Protein AF-A0A7Z9UNJ2-F1 (afdb_monomer_lite)

pLDDT: mean 71.73, std 28.28, range [21.5, 98.38]

Secondary structure (DSSP, 8-state):
------PPP----------PPP-TTSPPP-PPP-------------PPPPP---PPPPPPP---PPPP-----------S-----GGGS--SSS--PPP----TTGGGT-S---EEEHHHHHHHHHHHHHHHHHHHHHHHHHHTT--SS--TTSEEEHHHHHHHHHHHHHHHT--HHHHHHHHHHHIIIIIIHHHSHHHHHTT-SSHHHHHHHHHHHHHHHTTTSTT----EEEEEEEETTEEEEEEE-SSSS-HHHHHHHHHHHHHHTT--EEEEEEPGGG--SSSEEEEEEE------

Radius of gyration: 24.25 Å; chains: 1; bounding box: 72×65×78 Å

Structure (mmCIF, N/CA/C/O backbone):
data_AF-A0A7Z9UNJ2-F1
#
_entry.id   AF-A0A7Z9UNJ2-F1
#
loop_
_atom_site.group_PDB
_atom_site.id
_atom_site.type_symbol
_atom_site.label_atom_id
_atom_site.label_alt_id
_atom_site.label_comp_id
_atom_site.label_asym_id
_atom_site.label_entity_id
_atom_site.label_seq_id
_atom_site.pdbx_PDB_ins_code
_atom_site.Cartn_x
_atom_site.Cartn_y
_atom_site.Cartn_z
_atom_site.occupancy
_atom_site.B_iso_or_equiv
_atom_site.auth_seq_id
_atom_site.auth_comp_id
_atom_site.auth_asym_id
_atom_site.auth_atom_id
_atom_site.pdbx_PDB_model_num
ATOM 1 N N . MET A 1 1 ? 25.930 -39.342 4.801 1.00 31.47 1 MET A N 1
ATOM 2 C CA . MET A 1 1 ? 24.896 -38.831 3.879 1.00 31.47 1 MET A CA 1
ATOM 3 C C . MET A 1 1 ? 23.712 -38.418 4.731 1.00 31.47 1 MET A C 1
ATOM 5 O O . MET A 1 1 ? 23.013 -39.291 5.222 1.00 31.47 1 MET A O 1
ATOM 9 N N . VAL A 1 2 ? 23.556 -37.125 5.002 1.00 27.97 2 VAL A N 1
ATOM 10 C CA . VAL A 1 2 ? 22.356 -36.585 5.653 1.00 27.97 2 VAL A CA 1
ATOM 11 C C . VAL A 1 2 ? 21.687 -35.734 4.588 1.00 27.97 2 VAL A C 1
ATOM 13 O O . VAL A 1 2 ? 22.266 -34.753 4.130 1.00 27.97 2 VAL A O 1
ATOM 16 N N . ALA A 1 3 ? 20.551 -36.217 4.092 1.00 27.95 3 ALA A N 1
ATOM 17 C CA . ALA A 1 3 ? 19.758 -35.538 3.084 1.00 27.95 3 ALA A CA 1
ATOM 18 C C . ALA A 1 3 ? 19.147 -34.278 3.710 1.00 27.95 3 ALA A C 1
ATOM 20 O O . ALA A 1 3 ? 18.475 -34.362 4.737 1.00 27.95 3 ALA A O 1
ATOM 21 N N . GLY A 1 4 ? 19.436 -33.126 3.105 1.00 27.22 4 GLY A N 1
ATOM 22 C CA . GLY A 1 4 ? 18.881 -31.838 3.492 1.00 27.22 4 GLY A CA 1
ATOM 23 C C . GLY A 1 4 ? 17.378 -31.799 3.249 1.00 27.22 4 GLY A C 1
ATOM 24 O O . GLY A 1 4 ? 16.891 -32.190 2.186 1.00 27.22 4 GLY A O 1
ATOM 25 N N . VAL A 1 5 ? 16.650 -31.327 4.254 1.00 29.11 5 VAL A N 1
ATOM 26 C CA . VAL A 1 5 ? 15.250 -30.936 4.126 1.00 29.11 5 VAL A CA 1
ATOM 27 C C . VAL A 1 5 ? 15.241 -29.643 3.316 1.00 29.11 5 VAL A C 1
ATOM 29 O O . VAL A 1 5 ? 15.715 -28.616 3.784 1.00 29.11 5 VAL A O 1
ATOM 32 N N . MET A 1 6 ? 14.765 -29.711 2.072 1.00 27.33 6 MET A N 1
ATOM 33 C CA . MET A 1 6 ? 14.445 -28.515 1.300 1.00 27.33 6 MET A CA 1
ATOM 34 C C . MET A 1 6 ? 13.195 -27.884 1.913 1.00 27.33 6 MET A C 1
ATOM 36 O O . MET A 1 6 ? 12.095 -28.425 1.766 1.00 27.33 6 MET A O 1
ATOM 40 N N . GLU A 1 7 ? 13.359 -26.765 2.613 1.00 31.12 7 GLU A N 1
ATOM 41 C CA . GLU A 1 7 ? 12.233 -25.907 2.962 1.00 31.12 7 GLU A CA 1
ATOM 42 C C . GLU A 1 7 ? 11.642 -25.327 1.676 1.00 31.12 7 GLU A C 1
ATOM 44 O O . GLU A 1 7 ? 12.316 -24.713 0.848 1.00 31.12 7 GLU A O 1
ATOM 49 N N . LYS A 1 8 ? 10.361 -25.626 1.467 1.00 32.25 8 LYS A N 1
ATOM 50 C CA . LYS A 1 8 ? 9.586 -25.163 0.324 1.00 32.25 8 LYS A CA 1
ATOM 51 C C . LYS A 1 8 ? 9.344 -23.667 0.497 1.00 32.25 8 LYS A C 1
ATOM 53 O O . LYS A 1 8 ? 8.708 -23.273 1.469 1.00 32.25 8 LYS A O 1
ATOM 58 N N . GLY A 1 9 ? 9.800 -22.862 -0.462 1.00 29.69 9 GLY A N 1
ATOM 59 C CA . GLY A 1 9 ? 9.387 -21.467 -0.576 1.00 29.69 9 GLY A CA 1
ATOM 60 C C . GLY A 1 9 ? 7.861 -21.371 -0.532 1.00 29.69 9 GLY A C 1
ATOM 61 O O . GLY A 1 9 ? 7.164 -22.124 -1.220 1.00 29.69 9 GLY A O 1
ATOM 62 N N . VAL A 1 10 ? 7.346 -20.493 0.327 1.00 32.22 10 VAL A N 1
ATOM 63 C CA . VAL A 1 10 ? 5.911 -20.248 0.462 1.00 32.22 10 VAL A CA 1
ATOM 64 C C . VAL A 1 10 ? 5.439 -19.586 -0.828 1.00 32.22 10 VAL A C 1
ATOM 66 O O . VAL A 1 10 ? 5.703 -18.417 -1.087 1.00 32.22 10 VAL A O 1
ATOM 69 N N . ASN A 1 11 ? 4.774 -20.368 -1.671 1.00 29.69 11 ASN A N 1
ATOM 70 C CA . ASN A 1 11 ? 4.137 -19.876 -2.880 1.00 29.69 11 ASN A CA 1
ATOM 71 C C . ASN A 1 11 ? 2.778 -19.300 -2.459 1.00 29.69 11 ASN A C 1
ATOM 73 O O . ASN A 1 11 ? 1.818 -20.050 -2.275 1.00 29.69 11 ASN A O 1
ATOM 77 N N . ILE A 1 12 ? 2.697 -17.987 -2.231 1.00 33.72 12 ILE A N 1
ATOM 78 C CA . ILE A 1 12 ? 1.413 -17.325 -1.978 1.00 33.72 12 ILE A CA 1
ATOM 79 C C . ILE A 1 12 ? 0.731 -17.129 -3.335 1.00 33.72 12 ILE A C 1
ATOM 81 O O . ILE A 1 12 ? 0.773 -16.057 -3.929 1.00 33.72 12 ILE A O 1
ATOM 85 N N . SER A 1 13 ? 0.096 -18.181 -3.855 1.00 26.66 13 SER A N 1
ATOM 86 C CA . SER A 1 13 ? -0.855 -18.023 -4.954 1.00 26.66 13 SER A CA 1
ATOM 87 C C . SER A 1 13 ? -2.116 -17.368 -4.390 1.00 26.66 13 SER A C 1
ATOM 89 O O . SER A 1 13 ? -2.959 -18.036 -3.787 1.00 26.66 13 SER A O 1
ATOM 91 N N . TYR A 1 14 ? -2.221 -16.048 -4.524 1.00 34.47 14 TYR A N 1
ATOM 92 C CA . TYR A 1 14 ? -3.440 -15.317 -4.206 1.00 34.47 14 TYR A CA 1
ATOM 93 C C . TYR A 1 14 ? -4.352 -15.321 -5.432 1.00 34.47 14 TYR A C 1
ATOM 95 O O . TYR A 1 14 ? -4.080 -14.663 -6.427 1.00 34.47 14 TYR A O 1
ATOM 103 N N . THR A 1 15 ? -5.441 -16.080 -5.368 1.00 28.72 15 THR A N 1
ATOM 104 C CA . THR A 1 15 ? -6.630 -15.775 -6.166 1.00 28.72 15 THR A CA 1
ATOM 105 C C . THR A 1 15 ? -7.439 -14.766 -5.361 1.00 28.72 15 THR A C 1
ATOM 107 O O . THR A 1 15 ? -7.883 -15.137 -4.265 1.00 28.72 15 THR A O 1
ATOM 110 N N . PRO A 1 16 ? -7.642 -13.527 -5.841 1.00 36.69 16 PRO A N 1
ATOM 111 C CA . PRO A 1 16 ? -8.516 -12.586 -5.167 1.00 36.69 16 PRO A CA 1
ATOM 112 C C . PRO A 1 16 ? -9.880 -13.251 -4.998 1.00 36.69 16 PRO A C 1
ATOM 114 O O . PRO A 1 16 ? -10.543 -13.589 -5.980 1.00 36.69 16 PRO A O 1
ATOM 117 N N . ARG A 1 17 ? -10.330 -13.454 -3.753 1.00 34.31 17 ARG A N 1
ATOM 118 C CA . ARG A 1 17 ? -11.774 -13.367 -3.541 1.00 34.31 17 ARG A CA 1
ATOM 119 C C . ARG A 1 17 ? -12.069 -11.927 -3.901 1.00 34.31 17 ARG A C 1
ATOM 121 O O . ARG A 1 17 ? -11.594 -11.037 -3.203 1.00 34.31 17 ARG A O 1
ATOM 128 N N . GLY A 1 18 ? -12.692 -11.741 -5.063 1.00 32.22 18 GLY A N 1
ATOM 129 C CA . GLY A 1 18 ? -13.002 -10.424 -5.589 1.00 32.22 18 GLY A CA 1
ATOM 130 C C . GLY A 1 18 ? -13.563 -9.548 -4.479 1.00 32.22 18 GLY A C 1
ATOM 131 O O . GLY A 1 18 ? -14.330 -10.038 -3.648 1.00 32.22 18 GLY A O 1
ATOM 132 N N . ILE A 1 19 ? -13.102 -8.298 -4.470 1.00 41.94 19 ILE A N 1
ATOM 133 C CA . ILE A 1 19 ? -13.711 -7.138 -3.815 1.00 41.94 19 ILE A CA 1
ATOM 134 C C . ILE A 1 19 ? -15.189 -7.458 -3.535 1.00 41.94 19 ILE A C 1
ATOM 136 O O . ILE A 1 19 ? -15.950 -7.695 -4.481 1.00 41.94 19 ILE A O 1
ATOM 140 N N . MET A 1 20 ? -15.570 -7.572 -2.254 1.00 40.69 20 MET A N 1
ATOM 141 C CA . MET A 1 20 ? -16.965 -7.836 -1.892 1.00 40.69 20 MET A CA 1
ATOM 142 C C . MET A 1 20 ? -17.835 -6.731 -2.511 1.00 40.69 20 MET A C 1
ATOM 144 O O . MET A 1 20 ? -17.354 -5.609 -2.700 1.00 40.69 20 MET A O 1
ATOM 148 N N . PRO A 1 21 ? -19.094 -7.018 -2.883 1.00 37.72 21 PRO A N 1
ATOM 149 C CA . PRO A 1 21 ? -19.959 -6.004 -3.466 1.00 37.72 21 PRO A CA 1
ATOM 150 C C . PRO A 1 21 ? -20.054 -4.794 -2.530 1.00 37.72 21 PRO A C 1
ATOM 152 O O . PRO A 1 21 ? -20.392 -4.953 -1.359 1.00 37.72 21 PRO A O 1
ATOM 155 N N . ARG A 1 22 ? -19.746 -3.610 -3.071 1.00 46.12 22 ARG A N 1
ATOM 156 C CA . ARG A 1 22 ? -19.804 -2.311 -2.388 1.00 46.12 22 ARG 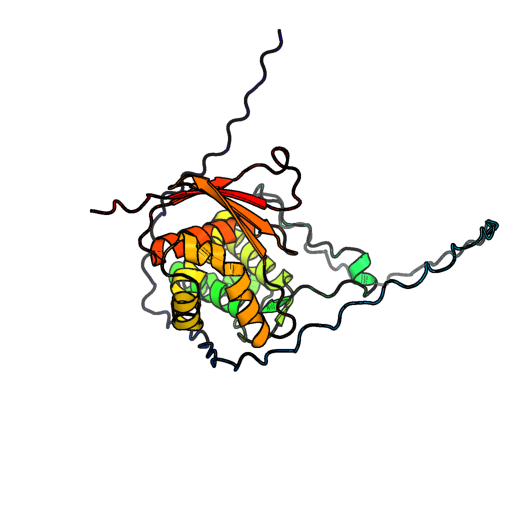A CA 1
ATOM 157 C C . ARG A 1 22 ? -21.130 -2.142 -1.644 1.00 46.12 22 ARG A C 1
ATOM 159 O O . ARG A 1 22 ? -22.188 -2.340 -2.245 1.00 46.12 22 ARG A O 1
ATOM 166 N N . ASP A 1 23 ? -21.068 -1.690 -0.393 1.00 50.78 23 ASP A N 1
ATOM 167 C CA . ASP A 1 23 ? -22.243 -1.166 0.308 1.00 50.78 23 ASP A CA 1
ATOM 168 C C . ASP A 1 23 ? -22.704 0.144 -0.377 1.00 50.78 23 ASP A C 1
ATOM 170 O O . ASP A 1 23 ? -21.949 1.125 -0.398 1.00 50.78 23 ASP A O 1
ATOM 174 N N . PRO A 1 24 ? -23.900 0.183 -0.999 1.00 48.66 24 PRO A N 1
ATOM 175 C CA . PRO A 1 24 ? -24.380 1.361 -1.719 1.00 48.66 24 PRO A CA 1
ATOM 176 C C . PRO A 1 24 ? -24.688 2.554 -0.803 1.00 48.66 24 PRO A C 1
ATOM 178 O O . PRO A 1 24 ? -24.801 3.671 -1.310 1.00 48.66 24 PRO A O 1
ATOM 181 N N . ASP A 1 25 ? -24.803 2.345 0.513 1.00 48.62 25 ASP A N 1
ATOM 182 C CA . ASP A 1 25 ? -25.142 3.397 1.478 1.00 48.62 25 ASP A CA 1
ATOM 183 C C . ASP A 1 25 ? -23.906 4.164 1.998 1.00 48.62 25 ASP A C 1
ATOM 185 O O . ASP A 1 25 ? -24.034 5.117 2.774 1.00 48.62 25 ASP A O 1
ATOM 189 N N . VAL A 1 26 ? -22.699 3.795 1.550 1.00 53.28 26 VAL A N 1
ATOM 190 C CA . VAL A 1 26 ? -21.442 4.478 1.892 1.00 53.28 26 VAL A CA 1
ATOM 191 C C . VAL A 1 26 ? -21.057 5.460 0.779 1.00 53.28 26 VAL A C 1
ATOM 193 O O . VAL A 1 26 ? -20.738 5.069 -0.351 1.00 53.28 26 VAL A O 1
ATOM 196 N N . ALA A 1 27 ? -21.090 6.756 1.110 1.00 53.50 27 ALA A N 1
ATOM 197 C CA . ALA A 1 27 ? -20.573 7.821 0.253 1.00 53.50 27 ALA A CA 1
ATOM 198 C C . ALA A 1 27 ? -19.067 7.632 0.012 1.00 53.50 27 ALA A C 1
ATOM 200 O O . ALA A 1 27 ? -18.358 7.193 0.917 1.00 53.50 27 ALA A O 1
ATOM 201 N N . ASP A 1 28 ? -18.592 7.960 -1.194 1.00 56.97 28 ASP A N 1
ATOM 202 C CA . ASP A 1 28 ? -17.159 7.920 -1.493 1.00 56.97 28 ASP A CA 1
ATOM 203 C C . ASP A 1 28 ? -16.414 8.857 -0.530 1.00 56.97 28 ASP A C 1
ATOM 205 O O . ASP A 1 28 ? -16.844 9.990 -0.294 1.00 56.97 28 ASP A O 1
ATOM 209 N N . GLU A 1 29 ? -15.310 8.375 0.040 1.00 62.22 29 GLU A N 1
ATOM 210 C CA . GLU A 1 29 ? -14.398 9.241 0.781 1.00 62.22 29 GLU A CA 1
ATOM 211 C C . GLU A 1 29 ? -13.869 10.324 -0.165 1.00 62.22 29 GLU A C 1
ATOM 213 O O . GLU A 1 29 ? -13.329 10.015 -1.227 1.00 62.22 29 GLU A O 1
ATOM 218 N N . ASP A 1 30 ? -14.016 11.591 0.222 1.00 62.16 30 ASP A N 1
ATOM 219 C CA . ASP A 1 30 ? -13.477 12.721 -0.535 1.00 62.16 30 ASP A CA 1
ATOM 220 C C . ASP A 1 30 ? -11.976 12.845 -0.236 1.00 62.16 30 ASP A C 1
ATOM 222 O O . ASP A 1 30 ? -11.549 13.529 0.703 1.00 62.16 30 ASP A O 1
ATOM 226 N N . PHE A 1 31 ? -11.162 12.091 -0.979 1.00 66.50 31 PHE A N 1
ATOM 227 C CA . PHE A 1 31 ? -9.711 12.199 -0.890 1.00 66.50 31 PHE A CA 1
ATOM 228 C C . PHE A 1 31 ? -9.258 13.499 -1.562 1.00 66.50 31 PHE A C 1
ATOM 230 O O . PHE A 1 31 ? -9.637 13.773 -2.702 1.00 66.50 31 PHE A O 1
ATOM 237 N N . PRO A 1 32 ? -8.405 14.312 -0.916 1.00 59.88 32 PRO A N 1
ATOM 238 C CA . PRO A 1 32 ? -8.017 15.589 -1.492 1.00 59.88 32 PRO A CA 1
ATOM 239 C C . PRO A 1 32 ? -7.253 15.380 -2.804 1.00 59.88 32 PRO A C 1
ATOM 241 O O . PRO A 1 32 ? -6.364 14.531 -2.895 1.00 59.88 32 PRO A O 1
ATOM 244 N N . HIS A 1 33 ? -7.569 16.188 -3.814 1.00 62.50 33 HIS A N 1
ATOM 245 C CA . HIS A 1 33 ? -6.827 16.210 -5.071 1.00 62.50 33 HIS A CA 1
ATOM 246 C C . HIS A 1 33 ? -5.492 16.937 -4.890 1.00 62.50 33 HIS A C 1
ATOM 248 O O . HIS A 1 33 ? -5.456 18.102 -4.479 1.00 62.50 33 HIS A O 1
ATOM 254 N N . ALA A 1 34 ? -4.386 16.263 -5.206 1.00 56.16 34 ALA A N 1
ATOM 255 C CA . ALA A 1 34 ? -3.072 16.884 -5.203 1.00 56.16 34 ALA A CA 1
ATOM 256 C C . ALA A 1 34 ? -2.821 17.563 -6.556 1.00 56.16 34 ALA A C 1
ATOM 258 O O . ALA A 1 34 ? -2.645 16.906 -7.579 1.00 56.16 34 ALA A O 1
ATOM 259 N N . TYR A 1 35 ? -2.778 18.895 -6.555 1.00 50.81 35 TYR A N 1
ATOM 260 C CA . TYR A 1 35 ? -2.371 19.675 -7.722 1.00 50.81 35 TYR A CA 1
ATOM 261 C C . TYR A 1 35 ? -0.851 19.855 -7.708 1.00 50.81 35 TYR A C 1
ATOM 263 O O . TYR A 1 35 ? -0.301 20.471 -6.794 1.00 50.81 35 TYR A O 1
ATOM 271 N N . PHE A 1 36 ? -0.169 19.329 -8.726 1.00 49.03 36 PHE A N 1
ATOM 272 C CA . PHE A 1 36 ? 1.265 19.543 -8.930 1.00 49.03 36 PHE A CA 1
ATOM 273 C C . PHE A 1 36 ? 1.462 20.539 -10.073 1.00 49.03 36 PHE A C 1
ATOM 275 O O . PHE A 1 36 ? 1.369 20.173 -11.246 1.00 49.03 36 PHE A O 1
ATOM 282 N N . GLU A 1 37 ? 1.729 21.805 -9.745 1.00 44.34 37 GLU A N 1
ATOM 283 C CA . GLU A 1 37 ? 2.174 22.779 -10.745 1.00 44.34 37 GLU A CA 1
ATOM 284 C C . GLU A 1 37 ? 3.551 22.362 -11.288 1.00 44.34 37 GLU A C 1
ATOM 286 O O . GLU A 1 37 ? 4.423 21.918 -10.534 1.00 44.34 37 GLU A O 1
ATOM 291 N N . GLU A 1 38 ? 3.767 22.492 -12.601 1.00 42.09 38 GLU A N 1
ATOM 292 C CA . GLU A 1 38 ? 5.091 22.307 -13.200 1.00 42.09 38 GLU A CA 1
ATOM 293 C C . GLU A 1 38 ? 6.015 23.427 -12.719 1.00 42.09 38 GLU A C 1
ATOM 295 O O . GLU A 1 38 ? 6.117 24.497 -13.316 1.00 42.09 38 GLU A O 1
ATOM 300 N N . GLY A 1 39 ? 6.680 23.187 -11.590 1.00 39.31 39 GLY A N 1
ATOM 301 C CA . GLY A 1 39 ? 7.717 24.069 -11.092 1.00 39.31 39 GLY A CA 1
ATOM 302 C C . GLY A 1 39 ? 8.813 24.207 -12.144 1.00 39.31 39 GLY A C 1
ATOM 303 O O . GLY A 1 39 ? 9.415 23.216 -12.560 1.00 39.31 39 GLY A O 1
ATOM 304 N N . HIS A 1 40 ? 9.080 25.445 -12.564 1.00 32.50 40 HIS A N 1
ATOM 305 C CA . HIS A 1 40 ? 10.283 25.794 -13.307 1.00 32.50 40 HIS A CA 1
ATOM 306 C C . HIS A 1 40 ? 11.493 25.155 -12.623 1.00 32.50 40 HIS A C 1
ATOM 308 O O . HIS A 1 40 ? 11.806 25.477 -11.476 1.00 32.50 40 HIS A O 1
ATOM 314 N N . VAL A 1 41 ? 12.187 24.269 -13.337 1.00 31.45 41 VAL A N 1
ATOM 315 C CA . VAL A 1 41 ? 13.500 23.779 -12.923 1.00 31.45 41 VAL A CA 1
ATOM 316 C C . VAL A 1 41 ? 14.414 24.999 -12.857 1.00 31.45 41 VAL A C 1
ATOM 318 O O . VAL A 1 41 ? 14.887 25.492 -13.881 1.00 31.45 41 VAL A O 1
ATOM 321 N N . GLN A 1 42 ? 14.640 25.536 -11.658 1.00 29.81 42 GLN A N 1
ATOM 322 C CA . GLN A 1 42 ? 15.757 26.441 -11.454 1.00 29.81 42 GLN A CA 1
ATOM 323 C C . GLN A 1 42 ? 17.017 25.604 -11.646 1.00 29.81 42 GLN A C 1
ATOM 325 O O . GLN A 1 42 ? 17.374 24.784 -10.802 1.00 29.81 42 GLN A O 1
ATOM 330 N N . HIS A 1 43 ? 17.668 25.778 -12.797 1.00 30.09 43 HIS A N 1
ATOM 331 C CA . HIS A 1 43 ? 19.030 25.317 -13.002 1.00 30.09 43 HIS A CA 1
ATOM 332 C C . HIS A 1 43 ? 19.911 25.996 -11.952 1.00 30.09 43 HIS A C 1
ATOM 334 O O . HIS A 1 43 ? 20.337 27.139 -12.123 1.00 30.09 43 HIS A O 1
ATOM 340 N N . HIS A 1 44 ? 20.169 25.303 -10.846 1.00 31.80 44 HIS A N 1
ATOM 341 C CA . HIS A 1 44 ? 21.298 25.649 -10.006 1.00 31.80 44 HIS A CA 1
ATOM 342 C C . HIS A 1 44 ? 22.562 25.457 -10.856 1.00 31.80 44 HIS A C 1
ATOM 344 O O . HIS A 1 44 ? 22.716 24.394 -11.464 1.00 31.80 44 HIS A O 1
ATOM 350 N N . PRO A 1 45 ? 23.437 26.472 -10.967 1.00 32.25 45 PRO A N 1
ATOM 351 C CA . PRO A 1 45 ? 24.715 26.289 -11.638 1.00 32.25 45 PRO A CA 1
ATOM 352 C C . PRO A 1 45 ? 25.483 25.160 -10.943 1.00 32.25 45 PRO A C 1
ATOM 354 O O . PRO A 1 45 ? 25.427 25.043 -9.716 1.00 32.25 45 PRO A O 1
ATOM 357 N N . GLU A 1 46 ? 26.166 24.323 -11.732 1.00 32.69 46 GLU A N 1
ATOM 358 C CA . GLU A 1 46 ? 27.035 23.260 -11.220 1.00 32.69 46 GLU A CA 1
ATOM 359 C C . GLU A 1 46 ? 27.928 23.789 -10.085 1.00 32.69 46 GLU A C 1
ATOM 361 O O . GLU A 1 46 ? 28.476 24.895 -10.200 1.00 32.69 46 GLU A O 1
ATOM 366 N N . PRO A 1 47 ? 28.111 23.026 -8.991 1.00 36.31 47 PRO A N 1
ATOM 367 C CA . PRO A 1 47 ? 29.074 23.403 -7.973 1.00 36.31 47 PRO A CA 1
ATOM 368 C C . PRO A 1 47 ? 30.465 23.473 -8.609 1.00 36.31 47 PRO A C 1
ATOM 370 O O . PRO A 1 47 ? 30.903 22.550 -9.297 1.00 36.31 47 PRO A O 1
ATOM 373 N N . ALA A 1 48 ? 31.157 24.592 -8.382 1.00 37.66 48 ALA A N 1
ATOM 374 C CA . ALA A 1 48 ? 32.521 24.786 -8.851 1.00 37.66 48 ALA A CA 1
ATOM 375 C C . ALA A 1 48 ? 33.425 23.628 -8.376 1.00 37.66 48 ALA A C 1
ATOM 377 O O . ALA A 1 48 ? 33.270 23.163 -7.241 1.00 37.66 48 ALA A O 1
ATOM 378 N N . PRO A 1 49 ? 34.378 23.166 -9.205 1.00 33.88 49 PRO A N 1
ATOM 379 C CA . PRO A 1 49 ? 35.244 22.052 -8.848 1.00 33.88 49 PRO A CA 1
ATOM 380 C C . PRO A 1 49 ? 36.032 22.376 -7.575 1.00 33.88 49 PRO A C 1
ATOM 382 O O . PRO A 1 49 ? 36.695 23.410 -7.475 1.00 33.88 49 PRO A O 1
ATOM 385 N N . VAL A 1 50 ? 35.948 21.475 -6.596 1.00 39.38 50 VAL A N 1
ATOM 386 C CA . VAL A 1 50 ? 36.674 21.575 -5.328 1.00 39.38 50 VAL A CA 1
ATOM 387 C C . VAL A 1 50 ? 38.170 21.470 -5.616 1.00 39.38 50 VAL A C 1
ATOM 389 O O . VAL A 1 50 ? 38.648 20.468 -6.149 1.00 39.38 50 VAL A O 1
ATOM 392 N N . ALA A 1 51 ? 38.916 22.520 -5.274 1.00 35.69 51 ALA A N 1
ATOM 393 C CA . ALA A 1 51 ? 40.368 22.517 -5.352 1.00 35.69 51 ALA A CA 1
ATOM 394 C C . ALA A 1 51 ? 40.944 21.475 -4.379 1.00 35.69 51 ALA A C 1
ATOM 396 O O . ALA A 1 51 ? 40.649 21.488 -3.185 1.00 35.69 51 ALA A O 1
ATOM 397 N N . VAL A 1 52 ? 41.788 20.583 -4.897 1.00 45.06 52 VAL A N 1
ATOM 398 C CA . VAL A 1 52 ? 42.583 19.639 -4.105 1.00 45.06 52 VAL A CA 1
ATOM 399 C C . VAL A 1 52 ? 43.575 20.440 -3.257 1.00 45.06 52 VAL A C 1
ATOM 401 O O . VAL A 1 52 ? 44.476 21.079 -3.798 1.00 45.06 52 VAL A O 1
ATOM 404 N N . GLY A 1 53 ? 43.406 20.421 -1.932 1.00 35.84 53 GLY A N 1
ATOM 405 C CA . GLY A 1 53 ? 44.235 21.192 -1.005 1.00 35.84 53 GLY A CA 1
ATOM 406 C C . GLY A 1 53 ? 44.250 20.628 0.416 1.00 35.84 53 GLY A C 1
ATOM 407 O O . GLY A 1 53 ? 43.390 20.966 1.217 1.00 35.84 53 GLY A O 1
ATOM 408 N N . THR A 1 54 ? 45.283 19.818 0.682 1.00 37.91 54 THR A N 1
ATOM 409 C CA . THR A 1 54 ? 45.916 19.446 1.970 1.00 37.91 54 THR A CA 1
ATOM 410 C C . THR A 1 54 ? 45.069 18.815 3.088 1.00 37.91 54 THR A C 1
ATOM 412 O O . THR A 1 54 ? 44.156 19.430 3.627 1.00 37.91 54 THR A O 1
ATOM 415 N N . ASP A 1 55 ? 45.480 17.602 3.486 1.00 36.31 55 ASP A N 1
ATOM 416 C CA . ASP A 1 55 ? 44.940 16.795 4.589 1.00 36.31 55 ASP A CA 1
ATOM 417 C C . ASP A 1 55 ? 44.803 17.560 5.923 1.00 36.31 55 ASP A C 1
ATOM 419 O O . ASP A 1 55 ? 45.735 18.266 6.329 1.00 36.31 55 ASP A O 1
ATOM 423 N N . PRO A 1 56 ? 43.704 17.359 6.676 1.00 34.81 56 PRO A N 1
ATOM 424 C CA . PRO A 1 56 ? 43.609 17.810 8.060 1.00 34.81 56 PRO A CA 1
ATOM 425 C C . PRO A 1 56 ? 44.510 16.964 8.989 1.00 34.81 56 PRO A C 1
ATOM 427 O O . PRO A 1 56 ? 44.704 15.767 8.757 1.00 34.81 56 PRO A O 1
ATOM 430 N N . PRO A 1 57 ? 45.069 17.551 10.066 1.00 35.62 57 PRO A N 1
ATOM 431 C CA . PRO A 1 57 ? 46.005 16.857 10.942 1.00 35.62 57 PRO A CA 1
ATOM 432 C C . PRO A 1 57 ? 45.324 15.740 11.743 1.00 35.62 57 PRO A C 1
ATOM 434 O O . PRO A 1 57 ? 44.217 15.885 12.262 1.00 35.62 57 PRO A O 1
ATOM 437 N N . ARG A 1 58 ? 46.037 14.618 11.859 1.00 36.38 58 ARG A N 1
ATOM 438 C CA . ARG A 1 58 ? 45.640 13.408 12.589 1.00 36.38 58 ARG A CA 1
ATOM 439 C C . ARG A 1 58 ? 45.563 13.697 14.106 1.00 36.38 58 ARG A C 1
ATOM 441 O O . ARG A 1 58 ? 46.497 14.306 14.629 1.00 36.38 58 ARG A O 1
ATOM 448 N N . PRO A 1 59 ? 44.516 13.259 14.832 1.00 32.09 59 PRO A N 1
ATOM 449 C CA . PRO A 1 59 ? 44.425 13.483 16.273 1.00 32.09 59 PRO A CA 1
ATOM 450 C C . PRO A 1 59 ? 45.460 12.636 17.028 1.00 32.09 59 PRO A C 1
ATOM 452 O O . PRO A 1 59 ? 45.592 11.434 16.801 1.00 32.09 59 PRO A O 1
ATOM 455 N N . THR A 1 60 ? 46.213 13.292 17.910 1.00 35.75 60 THR A N 1
ATOM 456 C CA . THR A 1 60 ? 47.207 12.698 18.814 1.00 35.75 60 THR A CA 1
ATOM 457 C C . THR A 1 60 ? 46.542 11.958 19.974 1.00 35.75 60 THR A C 1
ATOM 459 O O . THR A 1 60 ? 45.565 12.447 20.540 1.00 35.75 60 THR A O 1
ATOM 462 N N . GLU A 1 61 ? 47.114 10.811 20.348 1.00 36.59 61 GLU A N 1
ATOM 463 C CA . GLU A 1 61 ? 46.741 10.000 21.512 1.00 36.59 61 GLU A CA 1
ATOM 464 C C . GLU A 1 61 ? 46.711 10.836 22.803 1.00 36.59 61 GLU A C 1
ATOM 466 O O . GLU A 1 61 ? 47.725 11.378 23.242 1.00 36.59 61 GLU A O 1
ATOM 471 N N . GLY A 1 62 ? 45.532 10.922 23.419 1.00 29.75 62 GLY A N 1
ATOM 472 C CA . GLY A 1 62 ? 45.323 11.457 24.759 1.00 29.75 62 GLY A CA 1
ATOM 473 C C . GLY A 1 62 ? 44.732 10.366 25.643 1.00 29.75 62 GLY A C 1
ATOM 474 O O . GLY A 1 62 ? 43.580 9.976 25.479 1.00 29.75 62 GLY A O 1
ATOM 475 N N . SER A 1 63 ? 45.541 9.853 26.564 1.00 28.27 63 SER A N 1
ATOM 476 C CA . SER A 1 63 ? 45.161 8.879 27.584 1.00 28.27 63 SER A CA 1
ATOM 477 C C . SER A 1 63 ? 44.065 9.430 28.504 1.00 28.27 63 SER A C 1
ATOM 479 O O . SER A 1 63 ? 44.303 10.410 29.213 1.00 28.27 63 SER A O 1
ATOM 481 N N . VAL A 1 64 ? 42.901 8.777 28.553 1.00 28.70 64 VAL A N 1
ATOM 482 C CA . VAL A 1 64 ? 41.894 9.000 29.601 1.00 28.70 64 VAL A CA 1
ATOM 483 C C . VAL A 1 64 ? 41.960 7.838 30.586 1.00 28.70 64 VAL A C 1
ATOM 485 O O . VAL A 1 64 ? 41.723 6.682 30.245 1.00 28.70 64 VAL A O 1
ATOM 488 N N . VAL A 1 65 ? 42.345 8.177 31.812 1.00 27.56 65 VAL A N 1
ATOM 489 C CA . VAL A 1 65 ? 42.412 7.299 32.981 1.00 27.56 65 VAL A CA 1
ATOM 490 C C . VAL A 1 65 ? 40.988 7.035 33.475 1.00 27.56 65 VAL A C 1
ATOM 492 O O . VAL A 1 65 ? 40.251 7.978 33.756 1.00 27.56 65 VAL A O 1
ATOM 495 N N . PHE A 1 66 ? 40.602 5.765 33.606 1.00 27.23 66 PHE A N 1
ATOM 496 C CA . PHE A 1 66 ? 39.366 5.374 34.285 1.00 27.23 66 PHE A CA 1
ATOM 497 C C . PHE A 1 66 ? 39.535 5.562 35.800 1.00 27.23 66 PHE A C 1
ATOM 499 O O . PHE A 1 66 ? 40.433 4.969 36.397 1.00 27.23 66 PHE A O 1
ATOM 506 N N . GLN A 1 67 ? 38.676 6.370 36.427 1.00 27.14 67 GLN A N 1
ATOM 507 C CA . GLN A 1 67 ? 38.478 6.343 37.878 1.00 27.14 67 GLN A CA 1
ATOM 508 C C . GLN A 1 67 ? 37.217 5.538 38.202 1.00 27.14 67 GLN A C 1
ATOM 510 O O . GLN A 1 67 ? 36.119 5.870 37.759 1.00 27.14 67 GLN A O 1
ATOM 515 N N . GLU A 1 68 ? 37.400 4.466 38.971 1.00 30.03 68 GLU A N 1
ATOM 516 C CA . GLU A 1 68 ? 36.334 3.664 39.561 1.00 30.03 68 GLU A CA 1
ATOM 517 C C . GLU A 1 68 ? 35.604 4.423 40.679 1.00 30.03 68 GLU A C 1
ATOM 519 O O . GLU A 1 68 ? 36.225 5.046 41.538 1.00 30.03 68 GLU A O 1
ATOM 524 N N . GLY A 1 69 ? 34.281 4.244 40.715 1.00 29.31 69 GLY A N 1
ATOM 525 C CA . GLY A 1 69 ? 33.519 4.155 41.958 1.00 29.31 69 GLY A CA 1
ATOM 526 C C . GLY A 1 69 ? 32.909 5.446 42.490 1.00 29.31 69 GLY A C 1
ATOM 527 O O . GLY A 1 69 ? 33.479 6.059 43.374 1.00 29.31 69 GLY A O 1
ATOM 528 N N . HIS A 1 70 ? 31.666 5.748 42.103 1.00 28.52 70 HIS A N 1
ATOM 529 C CA . HIS A 1 70 ? 30.700 6.385 43.007 1.00 28.52 70 HIS A CA 1
ATOM 530 C C . HIS A 1 70 ? 29.286 5.852 42.731 1.00 28.52 70 HIS A C 1
ATOM 532 O O . HIS A 1 70 ? 28.689 6.092 41.685 1.00 28.52 70 HIS A O 1
ATOM 538 N N . HIS A 1 71 ? 28.767 5.104 43.707 1.00 28.91 71 HIS A N 1
ATOM 539 C CA . HIS A 1 71 ? 27.370 4.703 43.824 1.00 28.91 71 HIS A CA 1
ATOM 540 C C . HIS A 1 71 ? 26.446 5.929 43.810 1.00 28.91 71 HIS A C 1
ATOM 542 O O . HIS A 1 71 ? 26.587 6.814 44.652 1.00 28.91 71 HIS A O 1
ATOM 548 N N . LEU A 1 72 ? 25.427 5.918 42.950 1.00 25.14 72 LEU A N 1
ATOM 549 C CA . LEU A 1 72 ? 24.216 6.715 43.134 1.00 25.14 72 LEU A CA 1
ATOM 550 C C . LEU A 1 72 ? 23.003 5.788 43.055 1.00 25.14 72 LEU A C 1
ATOM 552 O O . LEU A 1 72 ? 22.574 5.358 41.989 1.00 25.14 72 LEU A O 1
ATOM 556 N N . SER A 1 73 ? 22.469 5.451 44.227 1.00 24.61 73 SER A N 1
ATOM 557 C CA . SER A 1 73 ? 21.170 4.807 44.377 1.00 24.61 73 SER A CA 1
ATOM 558 C C . SER A 1 73 ? 20.067 5.851 44.196 1.00 24.61 73 SER A C 1
ATOM 560 O O . SER A 1 73 ? 19.903 6.714 45.060 1.00 24.61 73 SER A O 1
ATOM 562 N N . ALA A 1 74 ? 19.274 5.753 43.133 1.00 23.80 74 ALA A N 1
ATOM 563 C CA . ALA A 1 74 ? 17.989 6.438 43.058 1.00 23.80 74 ALA A CA 1
ATOM 564 C C . ALA A 1 74 ? 16.890 5.449 43.470 1.00 23.80 74 ALA A C 1
ATOM 566 O O . ALA A 1 74 ? 16.557 4.523 42.735 1.00 23.80 74 ALA A O 1
ATOM 567 N N . ARG A 1 75 ? 16.348 5.620 44.681 1.00 21.50 75 ARG A N 1
ATOM 568 C CA . ARG A 1 75 ? 15.086 4.990 45.087 1.00 21.50 75 ARG A CA 1
ATOM 569 C C . ARG A 1 75 ? 13.953 5.873 44.574 1.00 21.50 75 ARG A C 1
ATOM 571 O O . ARG A 1 75 ? 13.830 7.004 45.036 1.00 21.50 75 ARG A O 1
ATOM 578 N N . TYR A 1 76 ? 13.119 5.357 43.678 1.00 24.62 76 TYR A N 1
ATOM 579 C CA . TYR A 1 76 ? 11.821 5.959 43.383 1.00 24.62 76 TYR A CA 1
ATOM 580 C C . TYR A 1 76 ? 10.728 5.199 44.133 1.00 24.62 76 TYR A C 1
ATOM 582 O O . TYR A 1 76 ? 10.622 3.978 44.052 1.00 24.62 76 TYR A O 1
ATOM 590 N N . SER A 1 77 ? 9.947 5.956 44.898 1.00 23.08 77 SER A N 1
ATOM 591 C CA . SER A 1 77 ? 8.684 5.528 45.487 1.00 23.08 77 SER A CA 1
ATOM 592 C C . SER A 1 77 ? 7.609 5.656 44.410 1.00 23.08 77 SER A C 1
ATOM 594 O O . SER A 1 77 ? 7.323 6.771 43.972 1.00 23.08 77 SER A O 1
ATOM 596 N N . THR A 1 78 ? 7.035 4.544 43.955 1.00 28.16 78 THR A N 1
ATOM 597 C CA . THR A 1 78 ? 5.836 4.560 43.114 1.00 28.16 78 THR A CA 1
ATOM 598 C C . THR A 1 78 ? 4.614 4.459 44.018 1.00 28.16 78 THR A C 1
ATOM 600 O O . THR A 1 78 ? 4.334 3.422 44.614 1.00 28.16 78 THR A O 1
ATOM 603 N N . ASN A 1 79 ? 3.885 5.567 44.148 1.00 27.11 79 ASN A N 1
ATOM 604 C CA . ASN A 1 79 ? 2.559 5.550 44.745 1.00 27.11 79 ASN A CA 1
ATOM 605 C C . ASN A 1 79 ? 1.531 5.317 43.626 1.00 27.11 79 ASN A C 1
ATOM 607 O O . ASN A 1 79 ? 1.416 6.134 42.718 1.00 27.11 79 ASN A O 1
ATOM 611 N N . SER A 1 80 ? 0.825 4.188 43.728 1.00 32.09 80 SER A N 1
ATOM 612 C CA . SER A 1 80 ? -0.508 3.880 43.186 1.00 32.09 80 SER A CA 1
ATOM 613 C C . SER A 1 80 ? -0.825 4.168 41.710 1.00 32.09 80 SER A C 1
ATOM 615 O O . SER A 1 80 ? -1.021 5.311 41.305 1.00 32.09 80 SER A O 1
ATOM 617 N N . GLY A 1 81 ? -1.083 3.084 40.973 1.00 26.92 81 GLY A N 1
ATOM 618 C CA . GLY A 1 81 ? -1.885 3.080 39.751 1.00 26.92 81 GLY A CA 1
ATOM 619 C C . GLY A 1 81 ? -1.399 2.028 38.765 1.00 26.92 81 GLY A C 1
ATOM 620 O O . GLY A 1 81 ? -0.614 2.350 37.880 1.00 26.92 81 GLY A O 1
ATOM 621 N N . GLN A 1 82 ? -1.843 0.776 38.916 1.00 29.16 82 GLN A N 1
ATOM 622 C CA . GLN A 1 82 ? -1.728 -0.227 37.855 1.00 29.16 82 GLN A CA 1
ATOM 623 C C . GLN A 1 82 ? -2.413 0.321 36.593 1.00 29.16 82 GLN A C 1
ATOM 625 O O . GLN A 1 82 ? -3.635 0.307 36.491 1.00 29.16 82 GLN A O 1
ATOM 630 N N . ARG A 1 83 ? -1.626 0.828 35.642 1.00 28.12 83 ARG A N 1
ATOM 631 C CA . ARG A 1 83 ? -1.954 0.701 34.224 1.00 28.12 83 ARG A CA 1
ATOM 632 C C . ARG A 1 83 ? -1.354 -0.625 33.800 1.00 28.12 83 ARG A C 1
ATOM 634 O O . ARG A 1 83 ? -0.134 -0.747 33.730 1.00 28.12 83 ARG A O 1
ATOM 641 N N . GLU A 1 84 ? -2.205 -1.618 33.589 1.00 26.44 84 GLU A N 1
ATOM 642 C CA . GLU A 1 84 ? -1.811 -2.779 32.804 1.00 26.44 84 GLU A CA 1
ATOM 643 C C . GLU A 1 84 ? -1.409 -2.263 31.419 1.00 26.44 84 GLU A C 1
ATOM 645 O O . GLU A 1 84 ? -2.174 -1.572 30.746 1.00 26.44 84 GLU A O 1
ATOM 650 N N . SER A 1 85 ? -0.152 -2.496 31.050 1.00 31.05 85 SER A N 1
ATOM 651 C CA . SER A 1 85 ? 0.337 -2.255 29.703 1.00 31.05 85 SER A CA 1
ATOM 652 C C . SER A 1 85 ? -0.427 -3.171 28.754 1.00 31.05 85 SER A C 1
ATOM 654 O O . SER A 1 85 ? -0.483 -4.378 28.975 1.00 31.05 85 SER A O 1
ATOM 656 N N . SER A 1 86 ? -0.970 -2.618 27.673 1.00 31.75 86 SER A N 1
ATOM 657 C CA . SER A 1 86 ? -1.662 -3.341 26.595 1.00 31.75 86 SER A CA 1
ATOM 658 C C . SER A 1 86 ? -0.758 -4.298 25.792 1.00 31.75 86 SER A C 1
ATOM 660 O O . SER A 1 86 ? -1.119 -4.737 24.705 1.00 31.75 86 SER A O 1
ATOM 662 N N . SER A 1 87 ? 0.410 -4.670 26.321 1.00 31.73 87 SER A N 1
ATOM 663 C CA . SER A 1 87 ? 1.395 -5.547 25.680 1.00 31.73 87 SER A CA 1
ATOM 664 C C . SER A 1 87 ? 0.987 -7.025 25.631 1.00 31.73 87 SER A C 1
ATOM 666 O O . SER A 1 87 ? 1.720 -7.834 25.072 1.00 31.73 87 SER A O 1
ATOM 668 N N . ALA A 1 88 ? -0.172 -7.400 26.182 1.00 27.53 88 ALA A N 1
ATOM 669 C CA . ALA A 1 88 ? -0.598 -8.795 26.304 1.00 27.53 88 ALA A CA 1
ATOM 670 C C . ALA A 1 88 ? -1.645 -9.265 25.268 1.00 27.53 88 ALA A C 1
ATOM 672 O O . ALA A 1 88 ? -2.203 -10.343 25.449 1.00 27.53 88 ALA A O 1
ATOM 673 N N . LEU A 1 89 ? -1.939 -8.503 24.203 1.00 33.34 89 LEU A N 1
ATOM 674 C CA . LEU A 1 89 ? -3.081 -8.800 23.313 1.00 33.34 89 LEU A CA 1
ATOM 675 C C . LEU A 1 89 ? -2.752 -9.287 21.886 1.00 33.34 89 LEU A C 1
ATOM 677 O O . LEU A 1 89 ? -3.676 -9.492 21.111 1.00 33.34 89 LEU A O 1
ATOM 681 N N . PHE A 1 90 ? -1.490 -9.537 21.519 1.00 40.41 90 PHE A N 1
ATOM 682 C CA . PHE A 1 90 ? -1.122 -9.741 20.101 1.00 40.41 90 PHE A CA 1
ATOM 683 C C . PHE A 1 90 ? -0.506 -11.113 19.735 1.00 40.41 90 PHE A C 1
ATOM 685 O O . PHE A 1 90 ? 0.205 -11.204 18.739 1.00 40.41 90 PHE A O 1
ATOM 692 N N . SER A 1 91 ? -0.718 -12.194 20.503 1.00 33.56 91 SER A N 1
ATOM 693 C CA . SER A 1 91 ? 0.112 -13.414 20.359 1.00 33.56 91 SER A CA 1
ATOM 694 C C . SER A 1 91 ? -0.309 -14.478 19.333 1.00 33.56 91 SER A C 1
ATOM 696 O O . SER A 1 91 ? 0.510 -15.351 19.054 1.00 33.56 91 SER A O 1
ATOM 698 N N . ASP A 1 92 ? -1.512 -14.456 18.752 1.00 38.19 92 ASP A N 1
ATOM 699 C CA . ASP A 1 92 ? -2.056 -15.693 18.147 1.00 38.19 92 ASP A CA 1
ATOM 700 C C . ASP A 1 92 ? -2.076 -15.758 16.603 1.00 38.19 92 ASP A C 1
ATOM 702 O O . ASP A 1 92 ? -2.476 -16.778 16.044 1.00 38.19 92 ASP A O 1
ATOM 706 N N . SER A 1 93 ? -1.599 -14.737 15.879 1.00 43.59 93 SER A N 1
ATOM 707 C CA . SER A 1 93 ? -1.648 -14.714 14.400 1.00 43.59 93 SER A CA 1
ATOM 708 C C . SER A 1 93 ? -0.374 -15.194 13.687 1.00 43.59 93 SER A C 1
ATOM 710 O O . SER A 1 93 ? -0.367 -15.282 12.462 1.00 43.59 93 SER A O 1
ATOM 712 N N . GLY A 1 94 ? 0.718 -15.499 14.400 1.00 36.78 94 GLY A N 1
ATOM 713 C CA . GLY A 1 94 ? 2.008 -15.878 13.790 1.00 36.78 94 GLY A CA 1
ATOM 714 C C . GLY A 1 94 ? 2.728 -14.741 13.041 1.00 36.78 94 GLY A C 1
ATOM 715 O O . GLY A 1 94 ? 3.914 -14.862 12.738 1.00 36.78 94 GLY A O 1
ATOM 716 N N . PHE A 1 95 ? 2.044 -13.621 12.808 1.00 42.75 95 PHE A N 1
ATOM 717 C CA . PHE A 1 95 ? 2.598 -12.364 12.337 1.00 42.75 95 PHE A CA 1
ATOM 718 C C . PHE A 1 95 ? 3.107 -11.568 13.539 1.00 42.75 95 PHE A C 1
ATOM 720 O O . PHE A 1 95 ? 2.328 -11.066 14.351 1.00 42.75 95 PHE A O 1
ATOM 727 N N . HIS A 1 96 ? 4.429 -11.485 13.691 1.00 49.38 96 HIS A N 1
ATOM 728 C CA . HIS A 1 96 ? 5.024 -10.695 14.760 1.00 49.38 96 HIS A CA 1
ATOM 729 C C . HIS A 1 96 ? 5.038 -9.230 14.344 1.00 49.38 96 HIS A C 1
ATOM 731 O O . HIS A 1 96 ? 5.804 -8.826 13.467 1.00 49.38 96 HIS A O 1
ATOM 737 N N . TRP A 1 97 ? 4.189 -8.432 14.981 1.00 49.84 97 TRP A N 1
ATOM 738 C CA . TRP A 1 97 ? 4.338 -6.992 14.902 1.00 49.84 97 TRP A CA 1
ATOM 739 C C . TRP A 1 97 ? 5.678 -6.579 15.504 1.00 49.84 97 TRP A C 1
ATOM 741 O O . TRP A 1 97 ? 6.034 -7.144 16.543 1.00 49.84 97 TRP A O 1
ATOM 751 N N . PRO A 1 98 ? 6.413 -5.607 14.930 1.00 48.44 98 PRO A N 1
ATOM 752 C CA . PRO A 1 98 ? 7.497 -4.977 15.668 1.00 48.44 98 PRO A CA 1
ATOM 753 C C . PRO A 1 98 ? 6.944 -4.556 17.030 1.00 48.44 98 PRO A C 1
ATOM 755 O O . PRO A 1 98 ? 5.921 -3.871 17.112 1.00 48.44 98 PRO A O 1
ATOM 758 N N . SER A 1 99 ? 7.562 -5.072 18.094 1.00 40.00 99 SER A N 1
ATOM 759 C CA . SER A 1 99 ? 7.103 -4.858 19.461 1.00 40.00 99 SER A CA 1
ATOM 760 C C . SER A 1 99 ? 6.860 -3.362 19.658 1.00 40.00 99 SER A C 1
ATOM 762 O O . SER A 1 99 ? 7.775 -2.561 19.483 1.00 40.00 99 SER A O 1
ATOM 764 N N . VAL A 1 100 ? 5.634 -2.965 20.017 1.00 43.22 100 VAL A N 1
ATOM 765 C CA . VAL A 1 100 ? 5.269 -1.549 20.258 1.00 43.22 100 VAL A CA 1
ATOM 766 C C . VAL A 1 100 ? 5.950 -1.005 21.529 1.00 43.22 100 VAL A C 1
ATOM 768 O O . VAL A 1 100 ? 5.652 0.085 22.017 1.00 43.22 100 VAL A O 1
ATOM 771 N N . GLU A 1 101 ? 6.893 -1.759 22.095 1.00 43.94 101 GLU A N 1
ATOM 772 C CA . GLU A 1 101 ? 7.856 -1.265 23.059 1.00 43.94 101 GLU A CA 1
ATOM 773 C C . GLU A 1 101 ? 8.723 -0.206 22.379 1.00 43.94 101 GLU A C 1
ATOM 775 O O . GLU A 1 101 ? 9.727 -0.499 21.731 1.00 43.94 101 GLU A O 1
ATOM 780 N N . LYS A 1 102 ? 8.305 1.058 22.534 1.00 41.69 102 LYS A N 1
ATOM 781 C CA . LYS A 1 102 ? 9.114 2.231 22.203 1.00 41.69 102 LYS A CA 1
ATOM 782 C C . LYS A 1 102 ? 10.544 1.958 22.684 1.00 41.69 102 LYS A C 1
ATOM 784 O O . LYS A 1 102 ? 10.721 1.747 23.889 1.00 41.69 102 LYS A O 1
ATOM 789 N N . PRO A 1 103 ? 11.559 1.965 21.802 1.00 41.94 103 PRO A N 1
ATOM 790 C CA . PRO A 1 103 ? 12.938 1.799 22.229 1.00 41.94 103 PRO A CA 1
ATOM 791 C C . PRO A 1 103 ? 13.223 2.770 23.379 1.00 41.94 103 PRO A C 1
ATOM 793 O O . PRO A 1 103 ? 12.776 3.916 23.333 1.00 41.94 103 PRO A O 1
ATOM 796 N N . LEU A 1 104 ? 13.990 2.364 24.396 1.00 41.09 104 LEU A N 1
ATOM 797 C CA . LEU A 1 104 ? 14.430 3.251 25.493 1.00 41.09 104 LEU A CA 1
ATOM 798 C C . LEU A 1 104 ? 15.026 4.584 24.979 1.00 41.09 104 LEU A C 1
ATOM 800 O O . LEU A 1 104 ? 14.993 5.595 25.674 1.00 41.09 104 LEU A O 1
ATOM 804 N N . LEU A 1 105 ? 15.509 4.600 23.732 1.00 36.16 105 LEU A N 1
ATOM 805 C CA . LEU A 1 105 ? 15.984 5.777 23.005 1.00 36.16 105 LEU A CA 1
ATOM 806 C C . LEU A 1 105 ? 14.881 6.799 22.651 1.00 36.16 105 LEU A C 1
ATOM 808 O O . LEU A 1 105 ? 15.159 7.996 22.677 1.00 36.16 105 LEU A O 1
ATOM 812 N N . CYS A 1 106 ? 13.627 6.384 22.415 1.00 40.25 106 CYS A N 1
ATOM 813 C CA . CYS A 1 106 ? 12.478 7.302 22.303 1.00 40.25 106 CYS A CA 1
ATOM 814 C C . CYS A 1 106 ? 12.244 8.077 23.607 1.00 40.25 106 CYS A C 1
ATOM 816 O O . CYS A 1 106 ? 11.849 9.239 23.569 1.00 40.25 106 CYS A O 1
ATOM 818 N N . TYR A 1 107 ? 12.543 7.476 24.764 1.00 44.50 107 TYR A N 1
ATOM 819 C CA . TYR A 1 107 ? 12.478 8.163 26.059 1.00 44.50 107 TYR A CA 1
ATOM 820 C C . TYR A 1 107 ? 13.585 9.217 26.239 1.00 44.50 107 TYR A C 1
ATOM 822 O O . TYR A 1 107 ? 13.474 10.074 27.114 1.00 44.50 107 TYR A O 1
ATOM 830 N N . LEU A 1 108 ? 14.632 9.177 25.406 1.00 41.28 108 LEU A N 1
ATOM 831 C CA . LEU A 1 108 ? 15.783 10.084 25.450 1.00 41.28 108 LEU A CA 1
ATOM 832 C C . LEU A 1 108 ? 15.750 11.179 24.365 1.00 41.28 108 LEU A C 1
ATOM 834 O O . LEU A 1 108 ? 16.704 11.943 24.255 1.00 41.28 108 LEU A O 1
ATOM 838 N N . GLY A 1 109 ? 14.655 11.307 23.602 1.00 38.19 109 GLY A N 1
ATOM 839 C CA . GLY A 1 109 ? 14.410 12.460 22.721 1.00 38.19 109 GLY A CA 1
ATOM 840 C C . GLY A 1 109 ? 15.357 12.594 21.521 1.00 38.19 109 GLY A C 1
ATOM 841 O O . GLY A 1 109 ? 15.570 13.708 21.051 1.00 38.19 109 GLY A O 1
ATOM 842 N N . GLN A 1 110 ? 15.949 11.493 21.043 1.00 39.56 110 GLN A N 1
ATOM 843 C CA . GLN A 1 110 ? 16.966 11.505 19.975 1.00 39.56 110 GLN A CA 1
ATOM 844 C C . GLN A 1 110 ? 16.604 10.698 18.715 1.00 39.56 110 GLN A C 1
ATOM 846 O O . GLN A 1 110 ? 17.448 10.539 17.838 1.00 39.56 110 GLN A O 1
ATOM 851 N N . LEU A 1 111 ? 15.362 10.230 18.582 1.00 48.09 111 LEU A N 1
ATOM 852 C CA . LEU A 1 111 ? 14.826 9.711 17.322 1.00 48.09 111 LEU A CA 1
ATOM 853 C C . LEU A 1 111 ? 13.573 10.517 16.988 1.00 48.09 111 LEU A C 1
ATOM 855 O O . LEU A 1 111 ? 12.674 10.619 17.825 1.00 48.09 111 LEU A O 1
ATOM 859 N N . GLU A 1 112 ? 13.541 11.136 15.808 1.00 54.72 112 GLU A N 1
ATOM 860 C CA . GLU A 1 112 ? 12.323 11.767 15.302 1.00 54.72 112 GLU A CA 1
ATOM 861 C C . GLU A 1 112 ? 11.219 10.705 15.238 1.00 54.72 112 GLU A C 1
ATOM 863 O O . GLU A 1 112 ? 11.425 9.613 14.709 1.00 54.72 112 GLU A O 1
ATOM 868 N N . GLU A 1 113 ? 10.057 10.997 15.825 1.00 64.94 113 GLU A N 1
ATOM 869 C CA . GLU A 1 113 ? 8.885 10.132 15.698 1.00 64.94 113 GLU A CA 1
ATOM 870 C C . GLU A 1 113 ? 8.528 10.009 14.212 1.00 64.94 113 GLU A C 1
ATOM 872 O O . GLU A 1 113 ? 8.129 10.997 13.590 1.00 64.94 113 GLU A O 1
ATOM 877 N N . ILE A 1 114 ? 8.663 8.810 13.640 1.00 74.12 114 ILE A N 1
ATOM 878 C CA . ILE A 1 114 ? 8.179 8.524 12.289 1.00 74.12 114 ILE A CA 1
ATOM 879 C C . ILE A 1 114 ? 6.647 8.594 12.282 1.00 74.12 114 ILE A C 1
ATOM 881 O O . ILE A 1 114 ? 5.968 8.002 13.125 1.00 74.12 114 ILE A O 1
ATOM 885 N N . LYS A 1 115 ? 6.112 9.412 11.369 1.00 89.75 115 LYS A N 1
ATOM 886 C CA . LYS A 1 115 ? 4.684 9.740 11.274 1.00 89.75 115 LYS A CA 1
ATOM 887 C C . LYS A 1 115 ? 4.151 9.493 9.876 1.00 89.75 115 LYS A C 1
ATOM 889 O O . LYS A 1 115 ? 4.806 9.822 8.881 1.00 89.75 115 LYS A O 1
ATOM 894 N N . MET A 1 116 ? 2.929 8.984 9.797 1.00 92.50 116 MET A N 1
ATOM 895 C CA . MET A 1 116 ? 2.163 8.861 8.563 1.00 92.50 116 MET A CA 1
ATOM 896 C C . MET A 1 116 ? 1.177 10.017 8.445 1.00 92.50 116 MET A C 1
ATOM 898 O O . MET A 1 116 ? 0.629 10.511 9.431 1.00 92.50 116 MET A O 1
ATOM 902 N N . TYR A 1 117 ? 0.925 10.446 7.214 1.00 93.69 117 TYR A N 1
ATOM 903 C CA . TYR A 1 117 ? -0.143 11.399 6.946 1.00 93.69 117 TYR A CA 1
ATOM 904 C C . TYR A 1 117 ? -1.514 10.754 7.118 1.00 93.69 117 TYR A C 1
ATOM 906 O O . TYR A 1 117 ? -1.712 9.586 6.783 1.00 93.69 117 TYR A O 1
ATOM 914 N N . GLY A 1 118 ? -2.477 11.535 7.604 1.00 93.62 118 GLY A N 1
ATOM 915 C CA . GLY A 1 118 ? -3.838 11.082 7.858 1.00 93.62 118 GLY A CA 1
ATOM 916 C C . GLY A 1 118 ? -4.547 10.566 6.616 1.00 93.62 118 GLY A C 1
ATOM 917 O O . GLY A 1 118 ? -5.450 9.757 6.765 1.00 93.62 118 GLY A O 1
ATOM 918 N N . MET A 1 119 ? -4.097 10.930 5.411 1.00 92.94 119 MET A N 1
ATOM 919 C CA . MET A 1 119 ? -4.584 10.340 4.160 1.00 92.94 119 MET A CA 1
ATOM 920 C C . MET A 1 119 ? -4.431 8.810 4.140 1.00 92.94 119 MET A C 1
ATOM 922 O O . MET A 1 119 ? -5.320 8.112 3.664 1.00 92.94 119 MET A O 1
ATOM 926 N N . VAL A 1 120 ? -3.351 8.269 4.721 1.00 93.25 120 VAL A N 1
ATOM 927 C CA . VAL A 1 120 ? -3.159 6.815 4.870 1.00 93.25 120 VAL A CA 1
ATOM 928 C C . VAL A 1 120 ? -4.268 6.220 5.741 1.00 93.25 120 VAL A C 1
ATOM 930 O O . VAL A 1 120 ? -4.887 5.227 5.373 1.00 93.25 120 VAL A O 1
ATOM 933 N N . ASN A 1 121 ? -4.589 6.872 6.858 1.00 95.00 121 ASN A N 1
ATOM 934 C CA . ASN A 1 121 ? -5.632 6.418 7.779 1.00 95.00 121 ASN A CA 1
ATOM 935 C C . ASN A 1 121 ? -7.055 6.628 7.229 1.00 95.00 121 ASN A C 1
ATOM 937 O O . ASN A 1 121 ? -7.929 5.798 7.471 1.00 95.00 121 ASN A O 1
ATOM 941 N N . GLN A 1 122 ? -7.288 7.684 6.439 1.00 94.38 122 GLN A N 1
ATOM 942 C CA . GLN A 1 122 ? -8.525 7.854 5.666 1.00 94.38 122 GLN A CA 1
ATOM 943 C C . GLN A 1 122 ? -8.709 6.701 4.682 1.00 94.38 122 GLN A C 1
ATOM 945 O O . GLN A 1 122 ? -9.807 6.177 4.545 1.00 94.38 122 GLN A O 1
ATOM 950 N N . ALA A 1 123 ? -7.634 6.260 4.033 1.00 93.00 123 ALA A N 1
ATOM 951 C CA . ALA A 1 123 ? -7.701 5.160 3.087 1.00 93.00 123 ALA A CA 1
ATOM 952 C C . ALA A 1 123 ? -7.988 3.811 3.772 1.00 93.00 123 ALA A C 1
ATOM 954 O O . ALA A 1 123 ? -8.788 3.034 3.252 1.00 93.00 123 ALA A O 1
ATOM 955 N N . VAL A 1 124 ? -7.428 3.559 4.965 1.00 94.56 124 VAL A N 1
ATOM 956 C CA . VAL A 1 124 ? -7.809 2.398 5.797 1.00 94.56 124 VAL A CA 1
ATOM 957 C C . VAL A 1 124 ? -9.297 2.454 6.153 1.00 94.56 124 VAL A C 1
ATOM 959 O O . VAL A 1 124 ? -10.012 1.468 5.972 1.00 94.56 124 VAL A O 1
ATOM 962 N N . ARG A 1 125 ? -9.784 3.614 6.610 1.00 95.19 125 ARG A N 1
ATOM 963 C CA . ARG A 1 125 ? -11.206 3.838 6.907 1.00 95.19 125 ARG A CA 1
ATOM 964 C C . ARG A 1 125 ? -12.087 3.589 5.681 1.00 95.19 125 ARG A C 1
ATOM 966 O O . ARG A 1 125 ? -13.055 2.846 5.788 1.00 95.19 125 ARG A O 1
ATOM 973 N N . GLY A 1 126 ? -11.734 4.156 4.528 1.00 92.62 126 GLY A N 1
ATOM 974 C CA . GLY A 1 126 ? -12.456 3.985 3.267 1.00 92.62 126 GLY A CA 1
ATOM 975 C C . GLY A 1 126 ? -12.559 2.520 2.847 1.00 92.62 126 GLY A C 1
ATOM 976 O O . GLY A 1 126 ? -13.659 2.043 2.584 1.00 92.62 126 GLY A O 1
ATOM 977 N N . LEU A 1 127 ? -11.448 1.773 2.901 1.00 93.94 127 LEU A N 1
ATOM 978 C CA . LEU A 1 127 ? -11.453 0.331 2.639 1.00 93.94 127 LEU A CA 1
ATOM 979 C C . LEU A 1 127 ? -12.431 -0.407 3.562 1.00 93.94 127 LEU A C 1
ATOM 981 O O . LEU A 1 127 ? -13.227 -1.222 3.095 1.00 93.94 127 LEU A O 1
ATOM 985 N N . VAL A 1 128 ? -12.371 -0.136 4.869 1.00 93.81 128 VAL A N 1
ATOM 986 C CA . VAL A 1 128 ? -13.237 -0.807 5.845 1.00 93.81 128 VAL A CA 1
ATOM 987 C C . VAL A 1 128 ? -14.703 -0.475 5.594 1.00 93.81 128 VAL A C 1
ATOM 989 O O . VAL A 1 128 ? -15.537 -1.377 5.592 1.00 93.81 128 VAL A O 1
ATOM 992 N N . LEU A 1 129 ? -15.021 0.796 5.354 1.00 91.81 129 LEU A N 1
ATOM 993 C CA . LEU A 1 129 ? -16.387 1.226 5.084 1.00 91.81 129 LEU A CA 1
ATOM 994 C C . LEU A 1 129 ? -16.936 0.601 3.799 1.00 91.81 129 LEU A C 1
ATOM 996 O O . LEU A 1 129 ? -18.040 0.067 3.830 1.00 91.81 129 LEU A O 1
ATOM 1000 N N . GLU A 1 130 ? -16.175 0.609 2.701 1.00 89.06 130 GLU A N 1
ATOM 1001 C CA . GLU A 1 130 ? -16.637 0.050 1.425 1.00 89.06 130 GLU A CA 1
ATOM 1002 C C . GLU A 1 130 ? -16.859 -1.471 1.480 1.00 89.06 130 GLU A C 1
ATOM 1004 O O . GLU A 1 130 ? -17.782 -1.972 0.835 1.00 89.06 130 GLU A O 1
ATOM 1009 N N . GLN A 1 131 ? -16.017 -2.205 2.219 1.00 87.62 131 GLN A N 1
ATOM 1010 C CA . GLN A 1 131 ? -16.015 -3.677 2.228 1.00 87.62 131 GLN A CA 1
ATOM 1011 C C . GLN A 1 131 ? -16.801 -4.303 3.386 1.00 87.62 131 GLN A C 1
ATOM 1013 O O . GLN A 1 131 ? -17.323 -5.409 3.250 1.00 87.62 131 GLN A O 1
ATOM 1018 N N . PHE A 1 132 ? -16.848 -3.631 4.537 1.00 89.69 132 PHE A N 1
ATOM 1019 C CA . PHE A 1 132 ? -17.374 -4.181 5.792 1.00 89.69 132 PHE A CA 1
ATOM 1020 C C . PHE A 1 132 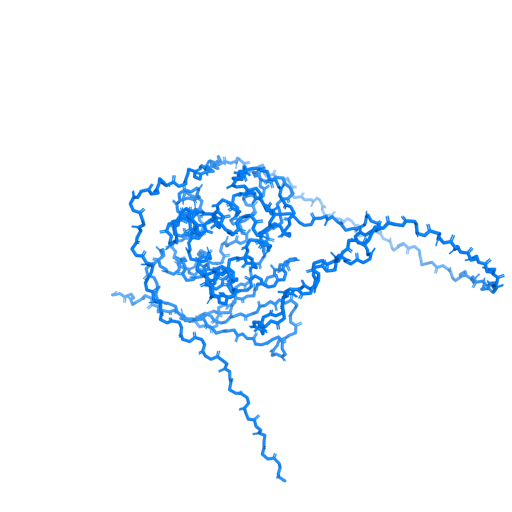? -18.398 -3.260 6.474 1.00 89.69 132 PHE A C 1
ATOM 1022 O O . PHE A 1 132 ? -18.995 -3.643 7.483 1.00 89.69 132 PHE A O 1
ATOM 1029 N N . GLY A 1 133 ? -18.630 -2.065 5.926 1.00 90.81 133 GLY A N 1
ATOM 1030 C CA . GLY A 1 133 ? -19.645 -1.133 6.395 1.00 90.81 133 GLY A CA 1
ATOM 1031 C C . GLY A 1 133 ? -19.273 -0.375 7.672 1.00 90.81 133 GLY A C 1
ATOM 1032 O O . GLY A 1 133 ? -18.236 -0.575 8.314 1.00 90.81 133 GLY A O 1
ATOM 1033 N N . LYS A 1 134 ? -20.172 0.534 8.063 1.00 94.25 134 LYS A N 1
ATOM 1034 C CA . LYS A 1 134 ? -19.964 1.459 9.187 1.00 94.25 134 LYS A CA 1
ATOM 1035 C C . LYS A 1 134 ? -19.797 0.761 10.536 1.00 94.25 134 LYS A C 1
ATOM 1037 O O . LYS A 1 134 ? -18.992 1.204 11.346 1.00 94.25 134 LYS A O 1
ATOM 1042 N N . GLU A 1 135 ? -20.532 -0.322 10.781 1.00 94.81 135 GLU A N 1
ATOM 1043 C CA . GLU A 1 135 ? -20.462 -1.038 12.061 1.00 94.81 135 GLU A CA 1
ATOM 1044 C C . GLU A 1 135 ? -19.072 -1.647 12.298 1.00 94.81 135 GLU A C 1
ATOM 1046 O O . GLU A 1 135 ? -18.545 -1.574 13.411 1.00 94.81 135 GLU A O 1
ATOM 1051 N N . ALA A 1 136 ? -18.457 -2.210 11.252 1.00 95.06 136 ALA A N 1
ATOM 1052 C CA . ALA A 1 136 ? -17.096 -2.724 11.328 1.00 95.06 136 ALA A CA 1
ATOM 1053 C C . ALA A 1 136 ? -16.099 -1.594 11.602 1.00 95.06 136 ALA A C 1
ATOM 1055 O O . ALA A 1 136 ? -15.270 -1.724 12.503 1.00 95.06 136 ALA A O 1
ATOM 1056 N N . TRP A 1 137 ? -16.223 -0.463 10.894 1.00 97.56 137 TRP A N 1
ATOM 1057 C CA . TRP A 1 137 ? -15.382 0.709 11.146 1.00 97.56 137 TRP A CA 1
ATOM 1058 C C . TRP A 1 137 ? -15.484 1.191 12.594 1.00 97.56 137 TRP A C 1
ATOM 1060 O O . TRP A 1 137 ? -14.448 1.367 13.234 1.00 97.56 137 TRP A O 1
ATOM 1070 N N . THR A 1 138 ? -16.703 1.336 13.129 1.00 98.00 138 THR A N 1
ATOM 1071 C CA . THR A 1 138 ? -16.928 1.751 14.522 1.00 98.00 138 THR A CA 1
ATOM 1072 C C . THR A 1 138 ? -16.175 0.856 15.501 1.00 98.00 138 THR A C 1
ATOM 1074 O O . THR A 1 138 ? -15.379 1.346 16.297 1.00 98.00 138 THR A O 1
ATOM 1077 N N . LYS A 1 139 ? -16.328 -0.469 15.379 1.00 97.81 139 LYS A N 1
ATOM 1078 C CA . LYS A 1 139 ? -15.616 -1.427 16.240 1.00 97.81 139 LYS A CA 1
ATOM 1079 C C . LYS A 1 139 ? -14.096 -1.307 16.112 1.00 97.81 139 LYS A C 1
ATOM 1081 O O . LYS A 1 139 ? -13.393 -1.391 17.116 1.00 97.81 139 LYS A O 1
ATOM 1086 N N . ILE A 1 140 ? -13.590 -1.127 14.892 1.00 97.81 140 ILE A N 1
ATOM 1087 C CA . ILE A 1 140 ? -12.151 -1.069 14.610 1.00 97.81 140 ILE A CA 1
ATOM 1088 C C . ILE A 1 140 ? -11.524 0.194 15.196 1.00 97.81 140 ILE A C 1
ATOM 1090 O O . ILE A 1 140 ? -10.548 0.083 15.933 1.00 97.81 140 ILE A O 1
ATOM 1094 N N . HIS A 1 141 ? -12.070 1.380 14.910 1.00 97.69 141 HIS A N 1
ATOM 1095 C CA . HIS A 1 141 ? -11.455 2.626 15.375 1.00 97.69 141 HIS A CA 1
ATOM 1096 C C . HIS A 1 141 ? -11.569 2.783 16.900 1.00 97.69 141 HIS A C 1
ATOM 1098 O O . HIS A 1 141 ? -10.643 3.290 17.529 1.00 97.69 141 HIS A O 1
ATOM 1104 N N . GLU A 1 142 ? -12.666 2.314 17.514 1.00 97.94 142 GLU A N 1
ATOM 1105 C CA . GLU A 1 142 ? -12.815 2.299 18.975 1.00 97.94 142 GLU A CA 1
ATOM 1106 C C . GLU A 1 142 ? -11.796 1.359 19.623 1.00 97.94 142 GLU A C 1
ATOM 1108 O O . GLU A 1 142 ? -11.119 1.745 20.575 1.00 97.94 142 GLU A O 1
ATOM 1113 N N . LYS A 1 143 ? -11.631 0.148 19.077 1.00 96.62 143 LYS A N 1
ATOM 1114 C CA . LYS A 1 143 ? -10.660 -0.835 19.576 1.00 96.62 143 LYS A CA 1
ATOM 1115 C C . LYS A 1 143 ? -9.209 -0.399 19.368 1.00 96.62 143 LYS A C 1
ATOM 1117 O O . LYS A 1 143 ? -8.364 -0.715 20.199 1.00 96.62 143 LYS A O 1
ATOM 1122 N N . ALA A 1 144 ? -8.923 0.321 18.286 1.00 94.56 144 ALA A N 1
ATOM 1123 C CA . ALA A 1 144 ? -7.612 0.909 18.017 1.00 94.56 144 ALA A CA 1
ATOM 1124 C C . ALA A 1 144 ? -7.329 2.170 18.854 1.00 94.56 144 ALA A C 1
ATOM 1126 O O . ALA A 1 144 ? -6.242 2.734 18.736 1.00 94.56 144 ALA A O 1
ATOM 1127 N N . GLU A 1 145 ? -8.303 2.646 19.642 1.00 96.88 145 GLU A N 1
ATOM 1128 C CA . GLU A 1 145 ? -8.258 3.939 20.337 1.00 96.88 145 GLU A CA 1
ATOM 1129 C C . GLU A 1 145 ? -7.897 5.103 19.392 1.00 96.88 145 GLU A C 1
ATOM 1131 O O . GLU A 1 145 ? -7.242 6.079 19.770 1.00 96.88 145 GLU A O 1
ATOM 1136 N N . SER A 1 146 ? -8.325 5.003 18.130 1.00 95.56 146 SER A N 1
ATOM 1137 C CA . SER A 1 146 ? -8.022 5.976 17.089 1.00 95.56 146 SER A CA 1
ATOM 1138 C C . SER A 1 146 ? -9.180 6.960 16.885 1.00 95.56 146 SER A C 1
ATOM 1140 O O . SER A 1 146 ? -10.332 6.670 17.222 1.00 95.56 146 SER A O 1
ATOM 1142 N N . PRO A 1 147 ? -8.921 8.125 16.264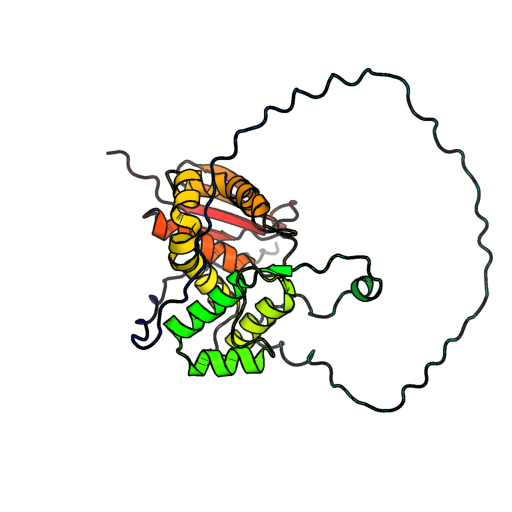 1.00 97.00 147 PRO A N 1
ATOM 1143 C CA . PRO A 1 147 ? -9.989 8.985 15.768 1.00 97.00 147 PRO A CA 1
ATOM 1144 C C . PRO A 1 147 ? -10.945 8.237 14.827 1.00 97.00 147 PRO A C 1
ATOM 1146 O O . PRO A 1 147 ? -10.517 7.384 14.052 1.00 97.00 147 PRO A O 1
ATOM 1149 N N . GLU A 1 148 ? -12.227 8.611 14.845 1.00 95.50 148 GLU A N 1
ATOM 1150 C CA . GLU A 1 148 ? -13.223 8.110 13.880 1.00 95.50 148 GLU A CA 1
ATOM 1151 C C . GLU A 1 148 ? -12.979 8.661 12.461 1.00 95.50 148 GLU A C 1
ATOM 1153 O O . GLU A 1 148 ? -13.339 8.022 11.474 1.00 95.50 148 GLU A O 1
ATOM 1158 N N . ASN A 1 149 ? -12.379 9.853 12.356 1.00 94.88 149 ASN A N 1
ATOM 1159 C CA . ASN A 1 149 ? -12.077 10.540 11.100 1.00 94.88 149 ASN A CA 1
ATOM 1160 C C . ASN A 1 149 ? -10.670 11.150 11.160 1.00 94.88 149 ASN A C 1
ATOM 1162 O O . ASN A 1 149 ? -10.198 11.551 12.229 1.00 94.88 149 ASN A O 1
ATOM 1166 N N . PHE A 1 150 ? -10.022 11.264 10.003 1.00 94.94 150 PHE A N 1
ATOM 1167 C CA . PHE A 1 150 ? -8.650 11.755 9.877 1.00 94.94 150 PHE A CA 1
ATOM 1168 C C . PHE A 1 150 ? -8.591 12.988 8.981 1.00 94.94 150 PHE A C 1
ATOM 1170 O O . PHE A 1 150 ? -9.317 13.075 7.995 1.00 94.94 150 PHE A O 1
ATOM 1177 N N . ASP A 1 151 ? -7.710 13.929 9.317 1.00 92.94 151 ASP A N 1
ATOM 1178 C CA . ASP A 1 151 ? -7.343 15.033 8.430 1.00 92.94 151 ASP A CA 1
ATOM 1179 C C . ASP A 1 151 ? -6.212 14.558 7.513 1.00 92.94 151 ASP A C 1
ATOM 1181 O O . ASP A 1 151 ? -5.146 14.162 7.993 1.00 92.94 151 ASP A O 1
ATOM 1185 N N . ALA A 1 152 ? -6.448 14.593 6.201 1.00 89.56 152 ALA A N 1
ATOM 1186 C CA . ALA A 1 152 ? -5.523 14.102 5.190 1.00 89.56 152 ALA A CA 1
ATOM 1187 C C . ALA A 1 152 ? -4.113 14.711 5.300 1.00 89.56 152 ALA A C 1
ATOM 1189 O O . ALA A 1 152 ? -3.119 14.006 5.106 1.00 89.56 152 ALA A O 1
ATOM 1190 N N . PHE A 1 153 ? -4.027 15.998 5.653 1.00 90.12 153 PHE A N 1
ATOM 1191 C CA . PHE A 1 153 ? -2.783 16.771 5.706 1.00 90.12 153 PHE A CA 1
ATOM 1192 C C . PHE A 1 153 ? -2.173 16.837 7.109 1.00 90.12 153 PHE A C 1
ATOM 1194 O O . PHE A 1 153 ? -1.141 17.480 7.311 1.00 90.12 153 PHE A O 1
ATOM 1201 N N . LYS A 1 154 ? -2.770 16.162 8.094 1.00 92.88 154 LYS A N 1
ATOM 1202 C CA . LYS A 1 154 ? -2.208 16.055 9.440 1.00 92.88 154 LYS A CA 1
ATOM 1203 C C . LYS A 1 154 ? -1.325 14.816 9.559 1.00 92.88 154 LYS A C 1
ATOM 1205 O O . LYS A 1 154 ? -1.674 13.746 9.074 1.00 92.88 154 LYS A O 1
ATOM 1210 N N . GLN A 1 155 ? -0.198 14.949 10.252 1.00 92.81 155 GLN A N 1
ATOM 1211 C CA . GLN A 1 155 ? 0.650 13.817 10.622 1.00 92.81 155 GLN A CA 1
ATOM 1212 C C . GLN A 1 155 ? 0.134 13.136 11.897 1.00 92.81 155 GLN A C 1
ATOM 1214 O O . GLN A 1 155 ? -0.218 13.801 12.876 1.00 92.81 155 GLN A O 1
ATOM 1219 N N . TYR A 1 156 ? 0.131 11.809 11.883 1.00 93.81 156 TYR A N 1
ATOM 1220 C CA . TYR A 1 156 ? -0.231 10.935 12.993 1.00 93.81 156 TYR A CA 1
ATOM 1221 C C . TYR A 1 156 ? 0.940 9.999 13.286 1.00 93.81 156 TYR A C 1
ATOM 1223 O O . TYR A 1 156 ? 1.685 9.638 12.378 1.00 93.81 156 TYR A O 1
ATOM 1231 N N . ASP A 1 157 ? 1.111 9.631 14.554 1.00 93.69 157 ASP A N 1
ATOM 1232 C CA . ASP A 1 157 ? 2.079 8.605 14.944 1.00 93.69 157 ASP A CA 1
ATOM 1233 C C . ASP A 1 157 ? 1.774 7.302 14.187 1.00 93.69 157 ASP A C 1
ATOM 1235 O O . ASP A 1 157 ? 0.606 6.926 14.057 1.00 93.69 157 ASP A O 1
ATOM 1239 N N . ASP A 1 158 ? 2.805 6.632 13.667 1.00 90.88 158 ASP A N 1
ATOM 1240 C CA . ASP A 1 158 ? 2.649 5.383 12.913 1.00 90.88 158 ASP A CA 1
ATOM 1241 C C . ASP A 1 158 ? 1.881 4.310 13.712 1.00 90.88 158 ASP A C 1
ATOM 1243 O O . ASP A 1 158 ? 1.169 3.493 13.122 1.00 90.88 158 ASP A O 1
ATOM 1247 N N . THR A 1 159 ? 1.947 4.349 15.052 1.00 91.38 159 THR A N 1
ATOM 1248 C CA . THR A 1 159 ? 1.158 3.486 15.951 1.00 91.38 159 THR A CA 1
ATOM 1249 C C . THR A 1 159 ? -0.346 3.579 15.713 1.00 91.38 159 THR A C 1
ATOM 1251 O O . THR A 1 159 ? -1.045 2.610 15.988 1.00 91.38 159 THR A O 1
ATOM 1254 N N . VAL A 1 160 ? -0.854 4.684 15.160 1.00 94.94 160 VAL A N 1
ATOM 1255 C CA . VAL A 1 160 ? -2.272 4.831 14.805 1.00 94.94 160 VAL A CA 1
ATOM 1256 C C . VAL A 1 160 ? -2.634 3.918 13.635 1.00 94.94 160 VAL A C 1
ATOM 1258 O O . VAL A 1 160 ? -3.551 3.110 13.756 1.00 94.94 160 VAL A O 1
ATOM 1261 N N . THR A 1 161 ? -1.896 3.999 12.523 1.00 94.62 161 THR A N 1
ATOM 1262 C CA . THR A 1 161 ? -2.112 3.130 11.352 1.00 94.62 161 THR A CA 1
ATOM 1263 C C . THR A 1 161 ? -1.945 1.669 11.742 1.00 94.62 161 THR A C 1
ATOM 1265 O O . THR A 1 161 ? -2.732 0.797 11.376 1.00 94.62 161 THR A O 1
ATOM 1268 N N . TYR A 1 162 ? -0.916 1.412 12.539 1.00 94.12 162 TYR A N 1
ATOM 1269 C CA . TYR A 1 162 ? -0.608 0.093 13.032 1.00 94.12 162 TYR A CA 1
ATOM 1270 C C . TYR A 1 162 ? -1.699 -0.468 13.960 1.00 94.12 162 TYR A C 1
ATOM 1272 O O . TYR A 1 162 ? -2.137 -1.607 13.783 1.00 94.12 162 TYR A O 1
ATOM 1280 N N . GLY A 1 163 ? -2.200 0.341 14.892 1.00 94.81 163 GLY A N 1
ATOM 1281 C CA . GLY A 1 163 ? -3.308 -0.013 15.775 1.00 94.81 163 GLY A CA 1
ATOM 1282 C C . GLY A 1 163 ? -4.598 -0.295 15.007 1.00 94.81 163 GLY A C 1
ATOM 1283 O O . GLY A 1 163 ? -5.290 -1.258 15.325 1.00 94.81 163 GLY A O 1
ATOM 1284 N N . LEU A 1 164 ? -4.881 0.471 13.948 1.00 96.75 164 LEU A N 1
ATOM 1285 C CA . LEU A 1 164 ? -6.027 0.230 13.066 1.00 96.75 164 LEU A CA 1
ATOM 1286 C C . LEU A 1 164 ? -5.958 -1.141 12.381 1.00 96.75 164 LEU A C 1
ATOM 1288 O O . LEU A 1 164 ? -6.944 -1.874 12.389 1.00 96.75 164 LEU A O 1
ATOM 1292 N N . VAL A 1 165 ? -4.803 -1.516 11.821 1.00 95.06 165 VAL A N 1
ATOM 1293 C CA . VAL A 1 165 ? -4.619 -2.830 11.172 1.00 95.06 165 VAL A CA 1
ATOM 1294 C C . VAL A 1 165 ? -4.699 -3.972 12.192 1.00 95.06 165 VAL A C 1
ATOM 1296 O O . VAL A 1 165 ? -5.325 -5.000 11.920 1.00 95.06 165 VAL A O 1
ATOM 1299 N N . GLY A 1 166 ? -4.118 -3.788 13.383 1.00 93.50 166 GLY A N 1
ATOM 1300 C CA . GLY A 1 166 ? -4.222 -4.751 14.482 1.00 93.50 166 GLY A CA 1
ATOM 1301 C C . GLY A 1 166 ? -5.670 -4.952 14.941 1.00 93.50 166 GLY A C 1
ATOM 1302 O O . GLY A 1 166 ? -6.156 -6.080 14.995 1.00 93.50 166 GLY A O 1
ATOM 1303 N N . ALA A 1 167 ? -6.406 -3.864 15.170 1.00 96.56 167 ALA A N 1
ATOM 1304 C CA . ALA A 1 167 ? -7.819 -3.925 15.531 1.00 96.56 167 ALA A CA 1
ATOM 1305 C C . ALA A 1 167 ? -8.674 -4.557 14.421 1.00 96.56 167 ALA A C 1
ATOM 1307 O O . ALA A 1 167 ? -9.557 -5.364 14.713 1.00 96.56 167 ALA A O 1
ATOM 1308 N N . ALA A 1 168 ? -8.393 -4.246 13.152 1.00 93.62 168 ALA A N 1
ATOM 1309 C CA . ALA A 1 168 ? -9.066 -4.854 12.007 1.00 93.62 168 ALA A CA 1
ATOM 1310 C C . ALA A 1 168 ? -8.812 -6.365 11.913 1.00 93.62 168 ALA A C 1
ATOM 1312 O O . ALA A 1 168 ? -9.736 -7.107 11.596 1.00 93.62 168 ALA A O 1
ATOM 1313 N N . THR A 1 169 ? -7.604 -6.830 12.246 1.00 92.06 169 THR A N 1
ATOM 1314 C CA . THR A 1 169 ? -7.273 -8.267 12.289 1.00 92.06 169 THR A CA 1
ATOM 1315 C C . THR A 1 169 ? -8.209 -9.016 13.237 1.00 92.06 169 THR A C 1
ATOM 1317 O O . THR A 1 169 ? -8.769 -10.049 12.876 1.00 92.06 169 THR A O 1
ATOM 1320 N N . GLU A 1 170 ? -8.432 -8.463 14.430 1.00 93.94 170 GLU A N 1
ATOM 1321 C CA . GLU A 1 170 ? -9.307 -9.067 15.437 1.00 93.94 170 GLU A CA 1
ATOM 1322 C C . GLU A 1 170 ? -10.797 -8.932 15.095 1.00 93.94 170 GLU A C 1
ATOM 1324 O O . GLU A 1 170 ? -11.548 -9.889 15.250 1.00 93.94 170 GLU A O 1
ATOM 1329 N N . VAL A 1 171 ? -11.245 -7.759 14.634 1.00 94.31 171 VAL A N 1
ATOM 1330 C CA . VAL A 1 171 ? -12.672 -7.506 14.356 1.00 94.31 171 VAL A CA 1
ATOM 1331 C C . VAL A 1 171 ? -13.154 -8.248 13.110 1.00 94.31 171 VAL A C 1
ATOM 1333 O O . VAL A 1 171 ? -14.303 -8.684 13.069 1.00 94.31 171 VAL A O 1
ATOM 1336 N N . LEU A 1 172 ? -12.302 -8.365 12.089 1.00 90.50 172 LEU A N 1
ATOM 1337 C CA . LEU A 1 172 ? -12.646 -8.990 10.809 1.00 90.50 172 LEU A CA 1
ATOM 1338 C C . LEU A 1 172 ? -12.255 -10.470 10.745 1.00 90.50 172 LEU A C 1
ATOM 1340 O O . LEU A 1 172 ? -12.613 -11.137 9.778 1.00 90.50 172 LEU A O 1
ATOM 1344 N N . GLU A 1 173 ? -11.512 -10.970 11.738 1.00 93.12 173 GLU A N 1
ATOM 1345 C CA . GLU A 1 173 ? -10.960 -12.332 11.768 1.00 93.12 173 GLU A CA 1
ATOM 1346 C C . GLU A 1 173 ? -10.119 -12.655 10.514 1.00 93.12 173 GLU A C 1
ATOM 1348 O O . GLU A 1 173 ? -10.150 -13.760 9.963 1.00 93.12 173 GLU A O 1
ATOM 1353 N N . LEU A 1 174 ? -9.355 -11.666 10.040 1.00 89.19 174 LEU A N 1
ATOM 1354 C CA . LEU A 1 174 ? -8.486 -11.768 8.867 1.00 89.19 174 LEU A CA 1
ATOM 1355 C C . LEU A 1 174 ? -7.026 -11.524 9.259 1.00 89.19 174 LEU A C 1
ATOM 1357 O O . LEU A 1 174 ? -6.772 -10.601 10.023 1.00 89.19 174 LEU A O 1
ATOM 1361 N N . PRO A 1 175 ? -6.049 -12.265 8.703 1.00 92.00 175 PRO A N 1
ATOM 1362 C CA . PRO A 1 175 ? -4.634 -11.993 8.953 1.00 92.00 175 PRO A CA 1
ATOM 1363 C C . PRO A 1 175 ? -4.227 -10.574 8.532 1.00 92.00 175 PRO A C 1
ATOM 1365 O O . PRO A 1 175 ? -4.676 -10.080 7.490 1.00 92.00 175 PRO A O 1
ATOM 1368 N N . ALA A 1 176 ? -3.326 -9.949 9.293 1.00 90.81 176 ALA A N 1
ATOM 1369 C CA . ALA A 1 176 ? -2.843 -8.593 9.032 1.00 90.81 176 ALA A CA 1
ATOM 1370 C C . ALA A 1 176 ? -2.255 -8.449 7.620 1.00 90.81 176 ALA A C 1
ATOM 1372 O O . ALA A 1 176 ? -2.488 -7.447 6.948 1.00 90.81 176 ALA A O 1
ATOM 1373 N N . GLU A 1 177 ? -1.564 -9.473 7.117 1.00 92.56 177 GLU A N 1
ATOM 1374 C CA . GLU A 1 177 ? -0.992 -9.496 5.771 1.00 92.56 177 GLU A CA 1
ATOM 1375 C C . GLU A 1 177 ? -2.074 -9.417 4.693 1.00 92.56 177 GLU A C 1
ATOM 1377 O O . GLU A 1 177 ? -1.879 -8.761 3.673 1.00 92.56 177 GLU A O 1
ATOM 1382 N N . LYS A 1 178 ? -3.238 -10.042 4.921 1.00 90.94 178 LYS A N 1
ATOM 1383 C CA . LYS A 1 178 ? -4.378 -9.961 3.996 1.00 90.94 178 LYS A CA 1
ATOM 1384 C C . LYS A 1 178 ? -5.015 -8.580 4.009 1.00 90.94 178 LYS A C 1
ATOM 1386 O O . LYS A 1 178 ? -5.363 -8.078 2.943 1.00 90.94 178 LYS A O 1
ATOM 1391 N N . ILE A 1 179 ? -5.128 -7.968 5.185 1.00 91.62 179 ILE A N 1
ATOM 1392 C CA . ILE A 1 179 ? -5.646 -6.605 5.333 1.00 91.62 179 ILE A CA 1
ATOM 1393 C C . ILE A 1 179 ? -4.701 -5.606 4.659 1.00 91.62 179 ILE A C 1
ATOM 1395 O O . ILE A 1 179 ? -5.149 -4.796 3.854 1.00 91.62 179 ILE A O 1
ATOM 1399 N N . LEU A 1 180 ? -3.396 -5.698 4.924 1.00 95.69 180 LEU A N 1
ATOM 1400 C CA . LEU A 1 180 ? -2.375 -4.839 4.321 1.00 95.69 180 LEU A CA 1
ATOM 1401 C C . LEU A 1 180 ? -2.313 -5.004 2.799 1.00 95.69 180 LEU A C 1
ATOM 1403 O O . LEU A 1 180 ? -2.237 -4.006 2.088 1.00 95.69 180 LEU A O 1
ATOM 1407 N N . TYR A 1 181 ? -2.405 -6.234 2.291 1.00 97.06 181 TYR A N 1
ATOM 1408 C CA . TYR A 1 181 ? -2.468 -6.483 0.851 1.00 97.06 181 TYR A CA 1
ATOM 1409 C C . TYR A 1 181 ? -3.699 -5.826 0.214 1.00 97.06 181 TYR A C 1
ATOM 1411 O O . TYR A 1 181 ? -3.570 -5.079 -0.755 1.00 97.06 181 TYR A O 1
ATOM 1419 N N . ALA A 1 182 ? -4.890 -6.042 0.785 1.00 94.56 182 ALA A N 1
ATOM 1420 C CA . ALA A 1 182 ? -6.116 -5.398 0.309 1.00 94.56 182 ALA A CA 1
ATOM 1421 C C . ALA A 1 182 ? -6.021 -3.866 0.393 1.00 94.56 182 ALA A C 1
ATOM 1423 O O . ALA A 1 182 ? -6.493 -3.160 -0.495 1.00 94.56 182 ALA A O 1
ATOM 1424 N N . PHE A 1 183 ? -5.356 -3.353 1.429 1.00 95.88 183 PHE A N 1
ATOM 1425 C CA . PHE A 1 183 ? -5.100 -1.932 1.596 1.00 95.88 183 PHE A CA 1
ATOM 1426 C C . PHE A 1 183 ? -4.181 -1.359 0.514 1.00 95.88 183 PHE A C 1
ATOM 1428 O O . PHE A 1 183 ? -4.469 -0.286 -0.011 1.00 95.88 183 PHE A O 1
ATOM 1435 N N . GLY A 1 184 ? -3.126 -2.074 0.124 1.00 97.38 184 GLY A N 1
ATOM 1436 C CA . GLY A 1 184 ? -2.251 -1.661 -0.975 1.00 97.38 184 GLY A CA 1
ATOM 1437 C C . GLY A 1 184 ? -2.989 -1.596 -2.309 1.00 97.38 184 GLY A C 1
ATOM 1438 O O . GLY A 1 184 ? -2.882 -0.607 -3.031 1.00 97.38 184 GLY A O 1
ATOM 1439 N N . GLU A 1 185 ? -3.800 -2.608 -2.613 1.00 97.25 185 GLU A N 1
ATOM 1440 C CA . GLU A 1 185 ? -4.605 -2.617 -3.840 1.00 97.25 185 GLU A CA 1
ATOM 1441 C C . GLU A 1 185 ? -5.611 -1.452 -3.852 1.00 97.25 185 GLU A C 1
ATOM 1443 O O . GLU A 1 185 ? -5.675 -0.686 -4.817 1.00 97.25 185 GLU A O 1
ATOM 1448 N N . TYR A 1 186 ? -6.336 -1.265 -2.744 1.00 95.62 186 TYR A N 1
ATOM 1449 C CA . TYR A 1 186 ? -7.284 -0.166 -2.566 1.00 95.62 186 TYR A CA 1
ATOM 1450 C C . TYR A 1 186 ? -6.613 1.206 -2.697 1.00 95.62 186 TYR A C 1
ATOM 1452 O O . TYR A 1 186 ? -7.158 2.100 -3.349 1.00 95.62 186 TYR A O 1
ATOM 1460 N N . TRP A 1 187 ? -5.418 1.375 -2.121 1.00 96.06 187 TRP A N 1
ATOM 1461 C CA . TRP A 1 187 ? -4.659 2.620 -2.210 1.00 96.06 187 TRP A CA 1
ATOM 1462 C C . TRP A 1 187 ? -4.434 3.029 -3.662 1.00 96.06 187 TRP A C 1
ATOM 1464 O O . TRP A 1 187 ? -4.695 4.173 -4.012 1.00 96.06 187 TRP A O 1
ATOM 1474 N N . VAL A 1 188 ? -4.011 2.107 -4.529 1.00 95.81 188 VAL A N 1
ATOM 1475 C CA . VAL A 1 188 ? -3.777 2.435 -5.943 1.00 95.81 188 VAL A CA 1
ATOM 1476 C C . VAL A 1 188 ? -5.089 2.726 -6.667 1.00 95.81 188 VAL A C 1
ATOM 1478 O O . VAL A 1 188 ? -5.227 3.766 -7.310 1.00 95.81 188 VAL A O 1
ATOM 1481 N N . LEU A 1 189 ? -6.061 1.820 -6.551 1.00 93.50 189 LEU A N 1
ATOM 1482 C CA . LEU A 1 189 ? -7.270 1.848 -7.377 1.00 93.50 189 LEU A CA 1
ATOM 1483 C C . LEU A 1 189 ? -8.269 2.935 -6.974 1.00 93.50 189 LEU A C 1
ATOM 1485 O O . LEU A 1 189 ? -9.088 3.339 -7.799 1.00 93.50 189 LEU A O 1
ATOM 1489 N N . LYS A 1 190 ? -8.234 3.391 -5.719 1.00 90.94 190 LYS A N 1
ATOM 1490 C CA . LYS A 1 190 ? -9.153 4.412 -5.203 1.00 90.94 190 LYS A CA 1
ATOM 1491 C C . LYS A 1 190 ? -8.432 5.708 -4.892 1.00 90.94 190 LYS A C 1
ATOM 1493 O O . LYS A 1 190 ? -8.750 6.732 -5.479 1.00 90.94 190 LYS A O 1
ATOM 1498 N N . VAL A 1 191 ? -7.443 5.661 -4.005 1.00 89.88 191 VAL A N 1
ATOM 1499 C CA . VAL A 1 191 ? -6.802 6.879 -3.490 1.00 89.88 191 VAL A CA 1
ATOM 1500 C C . VAL A 1 191 ? -5.897 7.493 -4.548 1.00 89.88 191 VAL A C 1
ATOM 1502 O O . VAL A 1 191 ? -6.057 8.655 -4.904 1.00 89.88 191 VAL A O 1
ATOM 1505 N N . ALA A 1 192 ? -4.971 6.712 -5.105 1.00 90.69 192 ALA A N 1
ATOM 1506 C CA . ALA A 1 192 ? -4.014 7.201 -6.085 1.00 90.69 192 ALA A CA 1
ATOM 1507 C C . ALA A 1 192 ? -4.688 7.611 -7.394 1.00 90.69 192 ALA A C 1
ATOM 1509 O O . ALA A 1 192 ? -4.431 8.706 -7.893 1.00 90.69 192 ALA A O 1
ATOM 1510 N N . ALA A 1 193 ? -5.628 6.797 -7.874 1.00 88.31 193 ALA A N 1
ATOM 1511 C CA . ALA A 1 193 ? -6.416 7.105 -9.061 1.00 88.31 193 ALA A CA 1
ATOM 1512 C C . ALA A 1 193 ? -7.266 8.386 -8.935 1.00 88.31 193 ALA A C 1
ATOM 1514 O O . ALA A 1 193 ? -7.549 9.014 -9.949 1.00 88.31 193 ALA A O 1
ATOM 1515 N N . GLN A 1 194 ? -7.678 8.795 -7.730 1.00 87.12 194 GLN A N 1
ATOM 1516 C CA . GLN A 1 194 ? -8.456 10.026 -7.526 1.00 87.12 194 GLN A CA 1
ATOM 1517 C C . GLN A 1 194 ? -7.562 11.229 -7.202 1.00 87.12 194 GLN A C 1
ATOM 1519 O O . GLN A 1 194 ? -7.693 12.296 -7.804 1.00 87.12 194 GLN A O 1
ATOM 1524 N N . SER A 1 195 ? -6.634 11.067 -6.261 1.00 85.75 195 SER A N 1
ATOM 1525 C CA . SER A 1 195 ? -5.826 12.164 -5.723 1.00 85.75 195 SER A CA 1
ATOM 1526 C C . SER A 1 195 ? -4.573 12.467 -6.533 1.00 85.75 195 SER A C 1
ATOM 1528 O O . SER A 1 195 ? -4.061 13.583 -6.445 1.00 85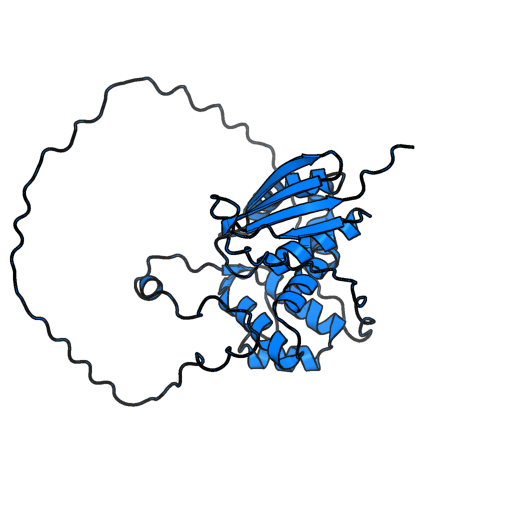.75 195 SER A O 1
ATOM 1530 N N . TYR A 1 196 ? -4.063 11.490 -7.287 1.00 88.50 196 TYR A N 1
ATOM 1531 C CA . TYR A 1 196 ? -2.733 11.531 -7.895 1.00 88.50 196 TYR A CA 1
ATOM 1532 C C . TYR A 1 196 ? -2.720 11.121 -9.380 1.00 88.50 196 TYR A C 1
ATOM 1534 O O . TYR A 1 196 ? -1.636 10.889 -9.906 1.00 88.50 196 TYR A O 1
ATOM 1542 N N . ALA A 1 197 ? -3.871 11.075 -10.067 1.00 89.44 197 ALA A N 1
ATOM 1543 C CA . ALA A 1 197 ? -3.989 10.626 -11.465 1.00 89.44 197 ALA A CA 1
ATOM 1544 C C . ALA A 1 197 ? -2.963 11.278 -12.409 1.00 89.44 197 ALA A C 1
ATOM 1546 O O . ALA A 1 197 ? -2.136 10.586 -12.996 1.00 89.44 197 ALA A O 1
ATOM 1547 N N . ASP A 1 198 ? -2.924 12.614 -12.465 1.00 89.75 198 ASP A N 1
ATOM 1548 C CA . ASP A 1 198 ? -1.985 13.351 -13.324 1.00 89.75 198 ASP A CA 1
ATOM 1549 C C . ASP A 1 198 ? -0.518 13.031 -13.004 1.00 89.75 198 ASP A C 1
ATOM 1551 O O . ASP A 1 198 ? 0.348 13.004 -13.883 1.00 89.75 198 ASP A O 1
ATOM 1555 N N . LEU A 1 199 ? -0.205 12.822 -11.721 1.00 91.38 199 LEU A N 1
ATOM 1556 C CA . LEU A 1 199 ? 1.140 12.452 -11.303 1.00 91.38 199 LEU A CA 1
ATOM 1557 C C . LEU A 1 199 ? 1.448 11.004 -11.700 1.00 91.38 199 LEU A C 1
ATOM 1559 O O . LEU A 1 199 ? 2.580 10.729 -12.105 1.00 91.38 199 LEU A O 1
ATOM 1563 N N . MET A 1 200 ? 0.466 10.106 -11.612 1.00 92.38 200 MET A N 1
ATOM 1564 C CA . MET A 1 200 ? 0.611 8.722 -12.038 1.00 92.38 200 MET A CA 1
ATOM 1565 C C . MET A 1 200 ? 0.898 8.638 -13.542 1.00 92.38 200 MET A C 1
ATOM 1567 O O . MET A 1 200 ? 1.915 8.054 -13.924 1.00 92.38 200 MET A O 1
ATOM 1571 N N . ASP A 1 201 ? 0.110 9.333 -14.365 1.00 90.44 201 ASP A N 1
ATOM 1572 C CA . ASP A 1 201 ? 0.280 9.401 -15.824 1.00 90.44 201 ASP A CA 1
ATOM 1573 C C . ASP A 1 201 ? 1.663 9.941 -16.221 1.00 90.44 201 ASP A C 1
ATOM 1575 O O . ASP A 1 201 ? 2.300 9.472 -17.167 1.00 90.44 201 ASP A O 1
ATOM 1579 N N . LYS A 1 202 ? 2.176 10.922 -15.466 1.00 92.62 202 LYS A N 1
ATOM 1580 C CA . LYS A 1 202 ? 3.515 11.498 -15.679 1.00 92.62 202 LYS A CA 1
ATOM 1581 C C . LYS A 1 202 ? 4.6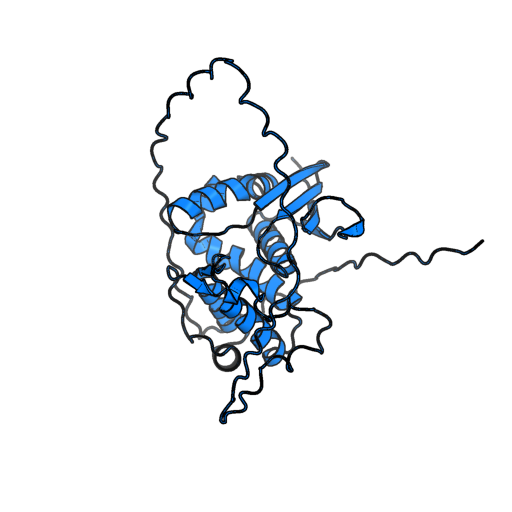58 10.625 -15.145 1.00 92.62 202 LYS A C 1
ATOM 1583 O O . LYS A 1 202 ? 5.817 10.955 -15.408 1.00 92.62 202 LYS A O 1
ATOM 1588 N N . THR A 1 203 ? 4.377 9.586 -14.359 1.00 94.94 203 THR A N 1
ATOM 1589 C CA . THR A 1 203 ? 5.408 8.747 -13.719 1.00 94.94 203 THR A CA 1
ATOM 1590 C C . THR A 1 203 ? 5.860 7.609 -14.630 1.00 94.94 203 THR A C 1
ATOM 1592 O O . THR A 1 203 ? 7.056 7.320 -14.684 1.00 94.94 203 THR A O 1
ATOM 1595 N N . GLY A 1 204 ? 4.949 6.998 -15.388 1.00 93.31 204 GLY A N 1
ATOM 1596 C CA . GLY A 1 204 ? 5.297 5.951 -16.344 1.00 93.31 204 GLY A CA 1
ATOM 1597 C C . GLY A 1 204 ? 4.140 5.594 -17.268 1.00 93.31 204 GLY A C 1
ATOM 1598 O O . GLY A 1 204 ? 2.985 5.642 -16.868 1.00 93.31 204 GLY A O 1
ATOM 1599 N N . THR A 1 205 ? 4.470 5.225 -18.506 1.00 91.69 205 THR A N 1
ATOM 1600 C CA . THR A 1 205 ? 3.501 4.864 -19.556 1.00 91.69 205 THR A CA 1
ATOM 1601 C C . THR A 1 205 ? 3.125 3.382 -19.566 1.00 91.69 205 THR A C 1
ATOM 1603 O O . THR A 1 205 ? 2.223 2.988 -20.296 1.00 91.69 205 THR A O 1
ATOM 1606 N N . ASP A 1 206 ? 3.843 2.558 -18.805 1.00 93.88 206 ASP A N 1
ATOM 1607 C CA . ASP A 1 206 ? 3.590 1.131 -18.613 1.00 93.88 206 ASP A CA 1
ATOM 1608 C C . ASP A 1 206 ? 3.963 0.716 -17.180 1.00 93.88 206 ASP A C 1
ATOM 1610 O O . ASP A 1 206 ? 4.590 1.483 -16.439 1.00 93.88 206 ASP A O 1
ATOM 1614 N N . PHE A 1 207 ? 3.593 -0.511 -16.801 1.00 95.12 207 PHE A N 1
ATOM 1615 C CA . PHE A 1 207 ? 3.807 -1.047 -15.457 1.00 95.12 207 PHE A CA 1
ATOM 1616 C C . PHE A 1 207 ? 5.272 -0.959 -14.997 1.00 95.12 207 PHE A C 1
ATOM 1618 O O . PHE A 1 207 ? 5.551 -0.447 -13.911 1.00 95.12 207 PHE A O 1
ATOM 1625 N N . LEU A 1 208 ? 6.231 -1.415 -15.811 1.00 95.94 208 LEU A N 1
ATOM 1626 C CA . LEU A 1 208 ? 7.641 -1.426 -15.413 1.00 95.94 208 LEU A CA 1
ATOM 1627 C C . LEU A 1 208 ? 8.219 -0.006 -15.361 1.00 95.94 208 LEU A C 1
ATOM 1629 O O . LEU A 1 208 ? 8.988 0.312 -14.448 1.00 95.94 208 LEU A O 1
ATOM 1633 N N . ALA A 1 209 ? 7.874 0.845 -16.330 1.00 96.00 209 ALA A N 1
ATOM 1634 C CA . ALA A 1 209 ? 8.286 2.243 -16.365 1.00 96.00 209 ALA A CA 1
ATOM 1635 C C . ALA A 1 209 ? 7.788 2.993 -15.124 1.00 96.00 209 ALA A C 1
ATOM 1637 O O . ALA A 1 209 ? 8.564 3.715 -14.496 1.00 96.00 209 ALA A O 1
ATOM 1638 N N . PHE A 1 210 ? 6.537 2.759 -14.721 1.00 96.75 210 PHE A N 1
ATOM 1639 C CA . PHE A 1 210 ? 5.966 3.355 -13.520 1.00 96.75 210 PHE A CA 1
ATOM 1640 C C . PHE A 1 210 ? 6.676 2.880 -12.251 1.00 96.75 210 PHE A C 1
ATOM 1642 O O . PHE A 1 210 ? 7.083 3.703 -11.432 1.00 96.75 210 PHE A O 1
ATOM 1649 N N . VAL A 1 211 ? 6.884 1.566 -12.097 1.00 97.31 211 VAL A N 1
ATOM 1650 C CA . VAL A 1 211 ? 7.561 1.005 -10.913 1.00 97.31 211 VAL A CA 1
ATOM 1651 C C . VAL A 1 211 ? 8.993 1.545 -10.795 1.00 97.31 211 VAL A C 1
ATOM 1653 O O . VAL A 1 211 ? 9.428 1.895 -9.700 1.00 97.31 211 VAL A O 1
ATOM 1656 N N . LYS A 1 212 ? 9.709 1.721 -11.917 1.00 97.44 212 LYS A N 1
ATOM 1657 C CA . LYS A 1 212 ? 11.021 2.401 -11.950 1.00 97.44 212 LYS A CA 1
ATOM 1658 C C . LYS A 1 212 ? 10.949 3.885 -11.565 1.00 97.44 212 LYS A C 1
ATOM 1660 O O . LYS A 1 212 ? 11.941 4.433 -11.092 1.00 97.44 212 LYS A O 1
ATOM 1665 N N . GLY A 1 213 ? 9.806 4.531 -11.784 1.00 97.19 213 GLY A N 1
ATOM 1666 C CA . GLY A 1 213 ? 9.558 5.942 -11.490 1.00 97.19 213 GLY A CA 1
ATOM 1667 C C . GLY A 1 213 ? 9.084 6.238 -10.062 1.00 97.19 213 GLY A C 1
ATOM 1668 O O . GLY A 1 213 ? 8.970 7.412 -9.709 1.00 97.19 213 GLY A O 1
ATOM 1669 N N . LEU A 1 214 ? 8.833 5.224 -9.223 1.00 96.31 214 LEU A N 1
ATOM 1670 C CA . LEU A 1 214 ? 8.234 5.401 -7.890 1.00 96.31 214 LEU A CA 1
ATOM 1671 C C . LEU A 1 214 ? 9.021 6.347 -6.972 1.00 96.31 214 LEU A C 1
ATOM 1673 O O . LEU A 1 214 ? 8.417 7.191 -6.311 1.00 96.31 214 LEU A O 1
ATOM 1677 N N . ASP A 1 215 ? 10.351 6.260 -6.936 1.00 95.75 215 ASP A N 1
ATOM 1678 C CA . ASP A 1 215 ? 11.170 7.145 -6.090 1.00 95.75 215 ASP A CA 1
ATOM 1679 C C . ASP A 1 215 ? 11.095 8.606 -6.550 1.00 95.75 215 ASP A C 1
ATOM 1681 O O . ASP A 1 215 ? 11.058 9.535 -5.735 1.00 95.75 215 ASP A O 1
ATOM 1685 N N . HIS A 1 216 ? 11.005 8.821 -7.864 1.00 94.44 216 HIS A N 1
ATOM 1686 C CA . HIS A 1 216 ? 10.816 10.151 -8.440 1.00 94.44 216 HIS A CA 1
ATOM 1687 C C . HIS A 1 216 ? 9.420 10.700 -8.138 1.00 94.44 216 HIS A C 1
ATOM 1689 O O . HIS A 1 216 ? 9.283 11.860 -7.742 1.00 94.44 216 HIS A O 1
ATOM 1695 N N . MET A 1 217 ? 8.389 9.857 -8.244 1.00 94.25 217 MET A N 1
ATOM 1696 C CA . MET A 1 217 ? 7.019 10.203 -7.863 1.00 94.25 217 MET A CA 1
ATOM 1697 C C . MET A 1 217 ? 6.947 10.641 -6.393 1.00 94.25 217 MET A C 1
ATOM 1699 O O . MET A 1 217 ? 6.475 11.739 -6.094 1.00 94.25 217 MET A O 1
ATOM 1703 N N . HIS A 1 218 ? 7.500 9.845 -5.472 1.00 93.75 218 HIS A N 1
ATOM 1704 C CA . HIS A 1 218 ? 7.547 10.184 -4.047 1.00 93.75 218 HIS A CA 1
ATOM 1705 C C . HIS A 1 218 ? 8.374 11.442 -3.756 1.00 93.75 218 HIS A C 1
ATOM 1707 O O . HIS A 1 218 ? 8.034 12.213 -2.856 1.00 93.75 218 HIS A O 1
ATOM 1713 N N . SER A 1 219 ? 9.426 11.699 -4.535 1.00 91.44 219 SER A N 1
ATOM 1714 C CA . SER A 1 219 ? 10.213 12.934 -4.426 1.00 91.44 219 SER A CA 1
ATOM 1715 C C . SER A 1 219 ? 9.410 14.179 -4.814 1.00 91.44 219 SER A C 1
ATOM 1717 O O . SER A 1 219 ? 9.585 15.226 -4.195 1.00 91.44 219 SER A O 1
ATOM 1719 N N . ARG A 1 220 ? 8.481 14.076 -5.775 1.00 91.00 220 ARG A N 1
ATOM 1720 C CA . ARG A 1 220 ? 7.535 15.164 -6.086 1.00 91.00 220 ARG A CA 1
ATOM 1721 C C . ARG A 1 220 ? 6.529 15.377 -4.955 1.00 91.00 220 ARG A C 1
ATOM 1723 O O . ARG A 1 220 ? 6.289 16.516 -4.567 1.00 91.00 220 ARG A O 1
ATOM 1730 N N . ILE A 1 221 ? 6.014 14.292 -4.372 1.00 89.25 221 ILE A N 1
ATOM 1731 C CA . ILE A 1 221 ? 5.085 14.338 -3.226 1.00 89.25 221 ILE A CA 1
ATOM 1732 C C . ILE A 1 221 ? 5.736 15.013 -2.006 1.00 89.25 221 ILE A C 1
ATOM 1734 O O . ILE A 1 221 ? 5.088 15.821 -1.342 1.00 89.25 221 ILE A O 1
ATOM 1738 N N . LYS A 1 222 ? 7.032 14.777 -1.747 1.00 88.12 222 LYS A N 1
ATOM 1739 C CA . LYS A 1 222 ? 7.788 15.470 -0.680 1.00 88.12 222 LYS A CA 1
ATOM 1740 C C . LYS A 1 222 ? 7.703 16.999 -0.758 1.00 88.12 222 LYS A C 1
ATOM 1742 O O . LYS A 1 222 ? 7.792 17.649 0.277 1.00 88.12 222 LYS A O 1
ATOM 1747 N N . GLY A 1 223 ? 7.522 17.577 -1.950 1.00 85.19 223 GLY A N 1
ATOM 1748 C CA . GLY A 1 223 ? 7.354 19.024 -2.116 1.00 85.19 223 GLY A CA 1
ATOM 1749 C C . GLY A 1 223 ? 6.060 19.572 -1.499 1.00 85.19 223 GLY A C 1
ATOM 1750 O O . GLY A 1 223 ? 6.024 20.729 -1.091 1.00 85.19 223 GLY A O 1
ATOM 1751 N N . THR A 1 224 ? 5.018 18.744 -1.395 1.00 83.31 224 THR A N 1
ATOM 1752 C CA . THR A 1 224 ? 3.694 19.118 -0.870 1.00 83.31 224 THR A CA 1
ATOM 1753 C C . THR A 1 224 ? 3.518 18.737 0.601 1.00 83.31 224 THR A C 1
ATOM 1755 O O . THR A 1 224 ? 2.761 19.387 1.319 1.00 83.31 224 THR A O 1
ATOM 1758 N N . PHE A 1 225 ? 4.216 17.697 1.059 1.00 84.94 225 PHE A N 1
ATOM 1759 C CA . PHE A 1 225 ? 4.034 17.096 2.380 1.00 84.94 225 PHE A CA 1
ATOM 1760 C C . PHE A 1 225 ? 5.311 17.245 3.239 1.00 84.94 225 PHE A C 1
ATOM 1762 O O . PHE A 1 225 ? 6.236 16.437 3.113 1.00 84.94 225 PHE A O 1
ATOM 1769 N N . PRO A 1 226 ? 5.404 18.274 4.108 1.00 84.56 226 PRO A N 1
ATOM 1770 C CA . PRO A 1 226 ? 6.539 18.463 5.016 1.00 84.56 226 PRO A CA 1
ATOM 1771 C C . PRO A 1 226 ? 6.790 17.256 5.930 1.00 84.56 226 PRO A C 1
ATOM 1773 O O . PRO A 1 226 ? 5.861 16.668 6.465 1.00 84.56 226 PRO A O 1
ATOM 1776 N N . ASN A 1 227 ? 8.054 16.905 6.177 1.00 86.06 227 ASN A N 1
ATOM 1777 C CA . ASN A 1 227 ? 8.418 15.743 7.008 1.00 86.06 227 ASN A CA 1
ATOM 1778 C C . ASN A 1 227 ? 7.811 14.418 6.500 1.00 86.06 227 ASN A C 1
ATOM 1780 O O . ASN A 1 227 ? 7.561 13.497 7.278 1.00 86.06 227 ASN A O 1
ATOM 1784 N N . TYR A 1 228 ? 7.533 14.326 5.196 1.00 88.31 228 TYR A N 1
ATOM 1785 C CA . TYR A 1 228 ? 7.110 13.090 4.559 1.00 88.31 228 TYR A CA 1
ATOM 1786 C C . TYR A 1 228 ? 8.283 12.111 4.442 1.00 88.31 228 TYR A C 1
ATOM 1788 O O . TYR A 1 228 ? 9.278 12.389 3.765 1.00 88.31 228 TYR A O 1
ATOM 1796 N N . THR A 1 229 ? 8.123 10.945 5.068 1.00 90.19 229 THR A N 1
ATOM 1797 C CA . THR A 1 229 ? 9.072 9.825 5.025 1.00 90.19 229 THR A CA 1
ATOM 1798 C C . THR A 1 229 ? 8.558 8.751 4.059 1.00 90.19 229 THR A C 1
ATOM 1800 O O . THR A 1 229 ? 7.780 7.887 4.485 1.00 90.19 229 THR A O 1
ATOM 1803 N N . PRO A 1 230 ? 8.907 8.811 2.757 1.00 93.12 230 PRO A N 1
ATOM 1804 C CA . PRO A 1 230 ? 8.510 7.803 1.788 1.00 93.12 230 PRO A CA 1
ATOM 1805 C C . PRO A 1 230 ? 9.378 6.547 1.896 1.00 93.12 230 PRO A C 1
ATOM 1807 O O . PRO A 1 230 ? 10.511 6.616 2.378 1.00 93.12 230 PRO A O 1
ATOM 1810 N N . PRO A 1 231 ? 8.889 5.424 1.357 1.00 95.31 231 PRO A N 1
ATOM 1811 C CA . PRO A 1 231 ? 9.753 4.303 1.018 1.00 95.31 231 PRO A CA 1
ATOM 1812 C C . PRO A 1 231 ? 10.699 4.640 -0.148 1.00 95.31 231 PRO A C 1
ATOM 1814 O O . PRO A 1 231 ? 10.522 5.648 -0.836 1.00 95.31 231 PRO A O 1
ATOM 1817 N N . SER A 1 232 ? 11.677 3.768 -0.392 1.00 96.94 232 SER A N 1
ATOM 1818 C CA . SER A 1 232 ? 12.509 3.785 -1.601 1.00 96.94 232 SER A CA 1
ATOM 1819 C C . SER A 1 232 ? 12.496 2.420 -2.284 1.00 96.94 232 SER A C 1
ATOM 1821 O O . SER A 1 232 ? 12.464 1.374 -1.627 1.00 96.94 232 SER A O 1
ATOM 1823 N N . PHE A 1 233 ? 12.509 2.444 -3.612 1.00 97.56 233 PHE A N 1
ATOM 1824 C CA . PHE A 1 233 ? 12.389 1.291 -4.485 1.00 97.56 233 PHE A CA 1
ATOM 1825 C C . PHE A 1 233 ? 13.544 1.250 -5.479 1.00 97.56 233 PHE A C 1
ATOM 1827 O O . PHE A 1 233 ? 13.755 2.176 -6.262 1.00 97.56 233 PHE A O 1
ATOM 1834 N N . ARG A 1 234 ? 14.258 0.122 -5.517 1.00 97.50 234 ARG A N 1
ATOM 1835 C CA . ARG A 1 234 ? 15.249 -0.153 -6.562 1.00 97.50 234 ARG A CA 1
ATOM 1836 C C . ARG A 1 234 ? 14.781 -1.306 -7.432 1.00 97.50 234 ARG A C 1
ATOM 1838 O O . ARG A 1 234 ? 14.514 -2.397 -6.937 1.00 97.50 234 ARG A O 1
ATOM 1845 N N . VAL A 1 235 ? 14.743 -1.063 -8.738 1.00 98.06 235 VAL A N 1
ATOM 1846 C CA . VAL A 1 235 ? 14.353 -2.050 -9.747 1.00 98.06 235 VAL A CA 1
ATOM 1847 C C . VAL A 1 235 ? 15.585 -2.539 -10.498 1.00 98.06 235 VAL A C 1
ATOM 1849 O O . VAL A 1 235 ? 16.322 -1.741 -11.076 1.00 98.06 235 VAL A O 1
ATOM 1852 N N . GLU A 1 236 ? 15.773 -3.853 -10.546 1.00 97.81 236 GLU A N 1
ATOM 1853 C CA . GLU A 1 236 ? 16.776 -4.517 -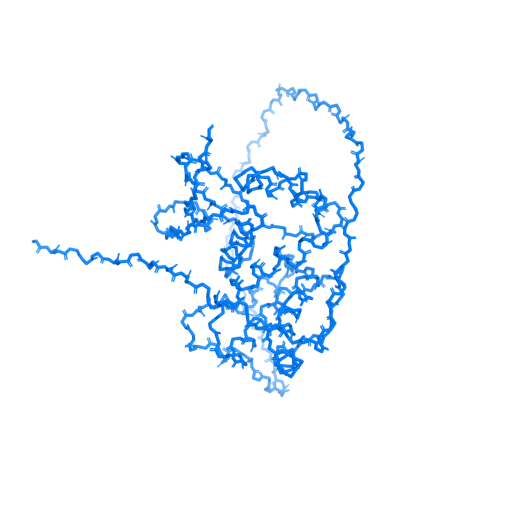11.380 1.00 97.81 236 GLU A CA 1
ATOM 1854 C C . GLU A 1 236 ? 16.061 -5.433 -12.379 1.00 97.81 236 GLU A C 1
ATOM 1856 O O . GLU A 1 236 ? 15.374 -6.376 -11.994 1.00 97.81 236 GLU A O 1
ATOM 1861 N N . VAL A 1 237 ? 16.188 -5.146 -13.676 1.00 97.31 237 VAL A N 1
ATOM 1862 C CA . VAL A 1 237 ? 15.571 -5.969 -14.727 1.00 97.31 237 VAL A CA 1
ATOM 1863 C C . VAL A 1 237 ? 16.368 -7.262 -14.871 1.00 97.31 237 VAL A C 1
ATOM 1865 O O . VAL A 1 237 ? 17.557 -7.219 -15.179 1.00 97.31 237 VAL A O 1
ATOM 1868 N N . LEU A 1 238 ? 15.708 -8.401 -14.667 1.00 96.38 238 LEU A N 1
ATOM 1869 C CA . LEU A 1 238 ? 16.331 -9.724 -14.740 1.00 96.38 238 LEU A CA 1
ATOM 1870 C C . LEU A 1 238 ? 16.099 -10.387 -16.104 1.00 96.38 238 LEU A C 1
ATOM 1872 O O . LEU A 1 238 ? 16.944 -11.151 -16.570 1.00 96.38 238 LEU A O 1
ATOM 1876 N N . ALA A 1 239 ? 14.953 -10.106 -16.727 1.00 94.88 239 ALA A N 1
ATOM 1877 C CA . ALA A 1 239 ? 14.556 -10.565 -18.055 1.00 94.88 239 ALA A CA 1
ATOM 1878 C C . ALA A 1 239 ? 13.502 -9.614 -18.658 1.00 94.88 239 ALA A C 1
ATOM 1880 O O . ALA A 1 239 ? 13.097 -8.644 -18.023 1.00 94.88 239 ALA A O 1
ATOM 1881 N N . GLU A 1 240 ? 13.046 -9.893 -19.881 1.00 91.44 240 GLU A N 1
ATOM 1882 C CA . GLU A 1 240 ? 12.002 -9.106 -20.562 1.00 91.44 240 GLU A CA 1
ATOM 1883 C C . GLU A 1 240 ? 10.666 -9.087 -19.797 1.00 91.44 240 GLU A C 1
ATOM 1885 O O . GLU A 1 240 ? 9.955 -8.087 -19.806 1.00 91.44 240 GLU A O 1
ATOM 1890 N N . ASP A 1 241 ? 10.354 -10.182 -19.110 1.00 93.00 241 ASP A N 1
ATOM 1891 C CA . ASP A 1 241 ? 9.104 -10.452 -18.400 1.00 93.00 241 ASP A CA 1
ATOM 1892 C C . ASP A 1 241 ? 9.300 -10.507 -16.874 1.00 93.00 241 ASP A C 1
ATOM 1894 O O . ASP A 1 241 ? 8.436 -11.004 -16.148 1.00 93.00 241 ASP A O 1
ATOM 1898 N N . ARG A 1 242 ? 10.460 -10.056 -16.366 1.00 96.50 242 ARG A N 1
ATOM 1899 C CA . ARG A 1 242 ? 10.824 -10.234 -14.955 1.00 96.50 242 ARG A CA 1
ATOM 1900 C C . ARG A 1 242 ? 11.792 -9.185 -14.420 1.00 96.50 242 ARG A C 1
ATOM 1902 O O . ARG A 1 242 ? 12.834 -8.912 -15.018 1.00 96.50 242 ARG A O 1
ATOM 1909 N N . PHE A 1 243 ? 11.511 -8.668 -13.227 1.00 98.06 243 PHE A N 1
ATOM 1910 C CA . PHE A 1 243 ? 12.420 -7.789 -12.488 1.00 98.06 243 PHE A CA 1
ATOM 1911 C C . PHE A 1 243 ? 12.472 -8.127 -10.996 1.00 98.06 243 PHE A C 1
ATOM 1913 O O . PHE A 1 243 ? 11.535 -8.678 -10.426 1.00 98.06 243 PHE A O 1
ATOM 1920 N N . GLN A 1 244 ? 13.580 -7.768 -10.359 1.00 98.25 244 GLN A N 1
ATOM 1921 C CA . GLN A 1 244 ? 13.725 -7.710 -8.910 1.00 98.25 244 GLN A CA 1
ATOM 1922 C C . GLN A 1 244 ? 13.345 -6.310 -8.423 1.00 98.25 244 GLN A C 1
ATOM 1924 O O . GLN A 1 244 ? 13.768 -5.311 -9.009 1.00 98.25 244 GLN A O 1
ATOM 1929 N N . LEU A 1 245 ? 12.586 -6.250 -7.334 1.00 98.38 245 LEU A N 1
ATOM 1930 C CA . LEU A 1 245 ? 12.233 -5.035 -6.613 1.00 98.38 245 LEU A CA 1
ATOM 1931 C C . LEU A 1 245 ? 12.792 -5.113 -5.192 1.00 98.38 245 LEU A C 1
ATOM 1933 O O . LEU A 1 245 ? 12.419 -5.994 -4.415 1.00 98.38 245 LEU A O 1
ATOM 1937 N N . ASP A 1 246 ? 13.665 -4.169 -4.861 1.00 98.25 246 ASP A N 1
ATOM 1938 C CA . ASP A 1 246 ? 14.151 -3.954 -3.503 1.00 98.25 246 ASP A CA 1
ATOM 1939 C C . ASP A 1 246 ? 13.368 -2.814 -2.858 1.00 98.25 246 ASP A C 1
ATOM 1941 O O . ASP A 1 246 ? 13.355 -1.698 -3.377 1.00 98.25 246 ASP A O 1
ATOM 1945 N N . TYR A 1 247 ? 12.730 -3.109 -1.731 1.00 98.00 247 TYR A N 1
ATOM 1946 C CA . TYR A 1 247 ? 11.926 -2.196 -0.930 1.00 98.00 247 TYR A CA 1
ATOM 1947 C C . TYR A 1 247 ? 12.680 -1.805 0.348 1.00 98.00 247 TYR A C 1
ATOM 1949 O O . TYR A 1 247 ? 12.977 -2.652 1.199 1.00 98.00 247 TYR A O 1
ATOM 1957 N N . TYR A 1 248 ? 12.965 -0.511 0.478 1.00 96.88 248 TYR A N 1
ATOM 1958 C CA . TYR A 1 248 ? 13.602 0.112 1.637 1.00 96.88 248 TYR A CA 1
ATOM 1959 C C . TYR A 1 248 ? 12.599 1.011 2.358 1.00 96.88 248 TYR A C 1
ATOM 1961 O O . TYR A 1 248 ? 11.876 1.784 1.727 1.00 96.88 248 TYR A O 1
ATOM 1969 N N . SER A 1 249 ? 12.566 0.927 3.685 1.00 94.50 249 SER A N 1
ATOM 1970 C CA . SER A 1 249 ? 11.676 1.734 4.513 1.00 94.50 249 SER A CA 1
ATOM 1971 C C . SER A 1 249 ? 12.171 1.782 5.949 1.00 94.50 249 SER A C 1
ATOM 1973 O O . SER A 1 249 ? 12.675 0.783 6.458 1.00 94.50 249 SER A O 1
ATOM 1975 N N . ASP A 1 250 ? 11.941 2.912 6.614 1.00 91.00 250 ASP A N 1
ATOM 1976 C CA . ASP A 1 250 ? 12.111 3.047 8.067 1.00 91.00 250 ASP A CA 1
ATOM 1977 C C . ASP A 1 250 ? 10.989 2.329 8.845 1.00 91.00 250 ASP A C 1
ATOM 1979 O O . ASP A 1 250 ? 11.004 2.266 10.072 1.00 91.00 250 ASP A O 1
ATOM 1983 N N . ARG A 1 251 ? 9.986 1.803 8.125 1.00 92.06 251 ARG A N 1
ATOM 1984 C CA . ARG A 1 251 ? 8.808 1.125 8.667 1.00 92.06 251 ARG A CA 1
ATOM 1985 C C . ARG A 1 251 ? 8.845 -0.370 8.393 1.00 92.06 251 ARG A C 1
ATOM 1987 O O . ARG A 1 251 ? 8.830 -0.808 7.239 1.00 92.06 251 ARG A O 1
ATOM 1994 N N . GLU A 1 252 ? 8.814 -1.146 9.466 1.00 90.94 252 GLU A N 1
ATOM 1995 C CA . GLU A 1 252 ? 8.768 -2.605 9.419 1.00 90.94 252 GLU A CA 1
ATOM 1996 C C . GLU A 1 252 ? 7.343 -3.139 9.181 1.00 90.94 252 GLU A C 1
ATOM 1998 O O . GLU A 1 252 ? 6.351 -2.447 9.376 1.00 90.94 252 GLU A O 1
ATOM 2003 N N . GLY A 1 253 ? 7.220 -4.386 8.719 1.00 91.62 253 GLY A N 1
ATOM 2004 C CA . GLY A 1 253 ? 5.921 -5.066 8.578 1.00 91.62 253 GLY A CA 1
ATOM 2005 C C . GLY A 1 253 ? 5.054 -4.652 7.378 1.00 91.62 253 GLY A C 1
ATOM 2006 O O . GLY A 1 253 ? 4.053 -5.307 7.109 1.00 91.62 253 GLY A O 1
ATOM 2007 N N . LEU A 1 254 ? 5.440 -3.633 6.601 1.00 95.62 254 LEU A N 1
ATOM 2008 C CA . LEU A 1 254 ? 4.640 -3.124 5.472 1.00 95.62 254 LEU A CA 1
ATOM 2009 C C . LEU A 1 254 ? 4.855 -3.854 4.132 1.00 95.62 254 LEU A C 1
ATOM 2011 O O . LEU A 1 254 ? 4.299 -3.440 3.118 1.00 95.62 254 LEU A O 1
ATOM 2015 N N . LEU A 1 255 ? 5.632 -4.941 4.089 1.00 95.38 255 LEU A N 1
ATOM 2016 C CA . LEU A 1 255 ? 5.853 -5.686 2.841 1.00 95.38 255 LEU A CA 1
ATOM 2017 C C . LEU A 1 255 ? 4.541 -6.176 2.184 1.00 95.38 255 LEU A C 1
ATOM 2019 O O . LEU A 1 255 ? 4.393 -5.942 0.987 1.00 95.38 255 LEU A O 1
ATOM 2023 N N . PRO A 1 256 ? 3.552 -6.745 2.910 1.00 96.50 256 PRO A N 1
ATOM 2024 C CA . PRO A 1 256 ? 2.284 -7.151 2.294 1.00 96.50 256 PRO A CA 1
ATOM 2025 C C . PRO A 1 256 ? 1.502 -5.976 1.689 1.00 96.50 256 PRO A C 1
ATOM 2027 O O . PRO A 1 256 ? 0.827 -6.138 0.676 1.00 96.50 256 PRO A O 1
ATOM 2030 N N . PHE A 1 257 ? 1.630 -4.773 2.264 1.00 97.19 257 PHE A N 1
ATOM 2031 C CA . PHE A 1 257 ? 1.060 -3.554 1.686 1.00 97.19 257 PHE A CA 1
ATOM 2032 C C . PHE A 1 257 ? 1.723 -3.209 0.350 1.00 97.19 257 PHE A C 1
ATOM 2034 O O . PHE A 1 257 ? 1.026 -2.914 -0.617 1.00 97.19 257 PHE A O 1
ATOM 2041 N N . VAL A 1 258 ? 3.050 -3.332 0.254 1.00 97.88 258 VAL A N 1
ATOM 2042 C CA . VAL A 1 258 ? 3.779 -3.143 -1.012 1.00 97.88 258 VAL A CA 1
ATOM 2043 C C . VAL A 1 258 ? 3.370 -4.175 -2.064 1.00 97.88 258 VAL A C 1
ATOM 2045 O O . VAL A 1 258 ? 3.200 -3.816 -3.226 1.00 97.88 258 VAL A O 1
ATOM 2048 N N . GLU A 1 259 ? 3.151 -5.433 -1.683 1.00 97.81 259 GLU A N 1
ATOM 2049 C CA . GLU A 1 259 ? 2.634 -6.453 -2.607 1.00 97.81 259 GLU A CA 1
ATOM 2050 C C . GLU A 1 259 ? 1.239 -6.091 -3.135 1.00 97.81 259 GLU A C 1
ATOM 2052 O O . GLU A 1 259 ? 0.981 -6.215 -4.334 1.00 97.81 259 GLU A O 1
ATOM 2057 N N . GLY A 1 260 ? 0.370 -5.577 -2.260 1.00 97.88 260 GLY A N 1
ATOM 2058 C CA . GLY A 1 260 ? -0.930 -5.029 -2.636 1.00 97.88 260 GLY A CA 1
ATOM 2059 C C . GLY A 1 260 ? -0.821 -3.848 -3.602 1.00 97.88 260 GLY A C 1
ATOM 2060 O O . GLY A 1 260 ? -1.526 -3.813 -4.608 1.00 97.88 260 GLY A O 1
ATOM 2061 N N . LEU A 1 261 ? 0.104 -2.910 -3.352 1.00 98.06 261 LEU A N 1
ATOM 2062 C CA . LEU A 1 261 ? 0.378 -1.783 -4.255 1.00 98.06 261 LEU A CA 1
ATOM 2063 C C . LEU A 1 261 ? 0.810 -2.278 -5.642 1.00 98.06 261 LEU A C 1
ATOM 2065 O O . LEU A 1 261 ? 0.302 -1.795 -6.651 1.00 98.06 261 LEU A O 1
ATOM 2069 N N . MET A 1 262 ? 1.721 -3.255 -5.711 1.00 98.12 262 MET A N 1
ATOM 2070 C CA . MET A 1 262 ? 2.165 -3.828 -6.988 1.00 98.12 262 MET A CA 1
ATOM 2071 C C . MET A 1 262 ? 1.004 -4.469 -7.751 1.00 98.12 262 MET A C 1
ATOM 2073 O O . MET A 1 262 ? 0.902 -4.296 -8.963 1.00 98.12 262 MET A O 1
ATOM 2077 N N . HIS A 1 263 ? 0.105 -5.166 -7.054 1.00 97.62 263 HIS A N 1
ATOM 2078 C CA . HIS A 1 263 ? -1.085 -5.749 -7.671 1.00 97.62 263 HIS A CA 1
ATOM 2079 C C . HIS A 1 263 ? -2.084 -4.683 -8.145 1.00 97.62 263 HIS A C 1
ATOM 2081 O O . HIS A 1 263 ? -2.572 -4.756 -9.271 1.00 97.62 263 HIS A O 1
ATOM 2087 N N . GLY A 1 264 ? -2.328 -3.642 -7.345 1.00 97.00 264 GLY A N 1
ATOM 2088 C CA . GLY A 1 264 ? -3.158 -2.505 -7.748 1.00 97.00 264 GLY A CA 1
ATOM 2089 C C . GLY A 1 264 ? -2.603 -1.780 -8.979 1.00 97.00 264 GLY A C 1
ATOM 2090 O O . GLY A 1 264 ? -3.357 -1.446 -9.891 1.00 97.00 264 GLY A O 1
ATOM 2091 N N . LEU A 1 265 ? -1.279 -1.595 -9.052 1.00 96.75 265 LEU A N 1
ATOM 2092 C CA . LEU A 1 265 ? -0.613 -1.032 -10.232 1.00 96.75 265 LEU A CA 1
ATOM 2093 C C . LEU A 1 265 ? -0.732 -1.956 -11.444 1.00 96.75 265 LEU A C 1
ATOM 2095 O O . LEU A 1 265 ? -0.973 -1.482 -12.549 1.00 96.75 265 LEU A O 1
ATOM 2099 N N . ALA A 1 266 ? -0.599 -3.266 -11.250 1.00 95.81 266 ALA A N 1
ATOM 2100 C CA . ALA A 1 266 ? -0.788 -4.231 -12.321 1.00 95.81 266 ALA A CA 1
ATOM 2101 C C . ALA A 1 266 ? -2.205 -4.145 -12.909 1.00 95.81 266 ALA A C 1
ATOM 2103 O O . ALA A 1 266 ? -2.347 -4.050 -14.122 1.00 95.81 266 ALA A O 1
ATOM 2104 N N . ILE A 1 267 ? -3.241 -4.057 -12.065 1.00 95.38 267 ILE A N 1
ATOM 2105 C CA . ILE A 1 267 ? -4.623 -3.823 -12.513 1.00 95.38 267 ILE A CA 1
ATOM 2106 C C . ILE A 1 267 ? -4.738 -2.495 -13.274 1.00 95.38 267 ILE A C 1
ATOM 2108 O O . ILE A 1 267 ? -5.323 -2.469 -14.354 1.00 95.38 267 ILE A O 1
ATOM 2112 N N . HIS A 1 268 ? -4.170 -1.409 -12.738 1.00 93.56 268 HIS A N 1
ATOM 2113 C CA . HIS A 1 268 ? -4.208 -0.084 -13.367 1.00 93.56 268 HIS A CA 1
ATOM 2114 C C . HIS A 1 268 ? -3.592 -0.076 -14.776 1.00 93.56 268 HIS A C 1
ATOM 2116 O O . HIS A 1 268 ? -4.131 0.566 -15.672 1.00 93.56 268 HIS A O 1
ATOM 2122 N N . PHE A 1 269 ? -2.502 -0.819 -14.984 1.00 93.56 269 PHE A N 1
ATOM 2123 C CA . PHE A 1 269 ? -1.820 -0.942 -16.277 1.00 93.56 269 PHE A CA 1
ATOM 2124 C C . PHE A 1 269 ? -2.286 -2.142 -17.120 1.00 93.56 269 PHE A C 1
ATOM 2126 O O . PHE A 1 269 ? -1.609 -2.497 -18.083 1.00 93.56 269 PHE A O 1
ATOM 2133 N N . GLU A 1 270 ? -3.404 -2.787 -16.764 1.00 94.56 270 GLU A N 1
ATOM 2134 C CA . GLU A 1 270 ? -3.940 -3.975 -17.455 1.00 94.56 270 GLU A CA 1
ATOM 2135 C C . GLU A 1 270 ? -2.910 -5.115 -17.611 1.00 94.56 270 GLU A C 1
ATOM 2137 O O . GLU A 1 270 ? -2.872 -5.854 -18.597 1.00 94.56 270 GLU A O 1
ATOM 2142 N N . GLN A 1 271 ? -2.057 -5.266 -16.602 1.00 94.25 271 GLN A N 1
ATOM 2143 C CA . GLN A 1 271 ? -0.939 -6.191 -16.566 1.00 94.25 271 GLN A CA 1
ATOM 2144 C C . GLN A 1 271 ? -1.241 -7.371 -15.634 1.00 94.25 271 GLN A C 1
ATOM 2146 O O . GLN A 1 271 ? -1.677 -7.204 -14.499 1.00 94.25 271 GLN A O 1
ATOM 2151 N N . GLU A 1 272 ? -0.937 -8.591 -16.074 1.00 93.94 272 GLU A N 1
ATOM 2152 C CA . GLU A 1 272 ? -0.890 -9.748 -15.172 1.00 93.94 272 GLU A CA 1
ATOM 2153 C C . GLU A 1 272 ? 0.504 -9.874 -14.557 1.00 93.94 272 GLU A C 1
ATOM 2155 O O . GLU A 1 272 ? 1.493 -9.865 -15.303 1.00 93.94 272 GLU A O 1
ATOM 2160 N N . ILE A 1 273 ? 0.572 -10.041 -13.230 1.00 96.25 273 ILE A N 1
ATOM 2161 C CA . ILE A 1 273 ? 1.824 -10.206 -12.482 1.00 96.25 273 ILE A CA 1
ATOM 2162 C C . ILE A 1 273 ? 1.802 -11.418 -11.541 1.00 96.25 273 ILE A C 1
ATOM 2164 O O . ILE A 1 273 ? 0.752 -11.872 -11.092 1.00 96.25 273 ILE A O 1
ATOM 2168 N N . GLN A 1 274 ? 2.989 -11.912 -11.200 1.00 96.62 274 GLN A N 1
ATOM 2169 C CA . GLN A 1 274 ? 3.245 -12.856 -10.116 1.00 96.62 274 GLN A CA 1
ATOM 2170 C C . GLN A 1 274 ? 4.386 -12.317 -9.261 1.00 96.62 274 GLN A C 1
ATOM 2172 O O . GLN A 1 274 ? 5.421 -11.918 -9.794 1.00 96.62 274 GLN A O 1
ATOM 2177 N N . ILE A 1 275 ? 4.207 -12.326 -7.943 1.00 96.44 275 ILE A N 1
ATOM 2178 C CA . ILE A 1 275 ? 5.192 -11.825 -6.983 1.00 96.44 275 ILE A CA 1
ATOM 2179 C C . ILE A 1 275 ? 5.738 -13.004 -6.184 1.00 96.44 275 ILE A C 1
ATOM 2181 O O . ILE A 1 275 ? 4.980 -13.829 -5.674 1.00 96.44 275 ILE A O 1
ATOM 2185 N N . ARG A 1 276 ? 7.063 -13.071 -6.057 1.00 96.62 276 ARG A N 1
ATOM 2186 C CA . ARG A 1 276 ? 7.760 -14.036 -5.208 1.00 96.62 276 ARG A CA 1
ATOM 2187 C C . ARG A 1 276 ? 8.705 -13.300 -4.271 1.00 96.62 276 ARG A C 1
ATOM 2189 O O . ARG A 1 276 ? 9.674 -12.701 -4.727 1.00 96.62 276 ARG A O 1
ATOM 2196 N N . GLN A 1 277 ? 8.460 -13.380 -2.967 1.00 95.19 277 GLN A N 1
ATOM 2197 C CA . GLN A 1 277 ? 9.390 -12.840 -1.975 1.00 95.19 277 GLN A CA 1
ATOM 2198 C C . GLN A 1 277 ? 10.711 -13.618 -1.997 1.00 95.19 277 GLN A C 1
ATOM 2200 O O . GLN A 1 277 ? 10.732 -14.846 -2.150 1.00 95.19 277 GLN A O 1
ATOM 2205 N N . ILE A 1 278 ? 11.815 -12.894 -1.839 1.00 96.25 278 ILE A N 1
ATOM 2206 C CA . ILE A 1 278 ? 13.145 -13.462 -1.648 1.00 96.25 278 ILE A CA 1
ATOM 2207 C C . ILE A 1 278 ? 13.467 -13.347 -0.156 1.00 96.25 278 ILE A C 1
ATOM 2209 O O . ILE A 1 278 ? 13.496 -12.227 0.351 1.00 96.25 278 ILE A O 1
ATOM 2213 N N . PRO A 1 279 ? 13.679 -14.470 0.551 1.00 93.19 279 PRO A N 1
ATOM 2214 C CA . PRO A 1 279 ? 14.057 -14.453 1.958 1.00 93.19 279 PRO A CA 1
ATOM 2215 C C . PRO A 1 279 ? 15.312 -13.616 2.228 1.00 93.19 279 PRO A C 1
ATOM 2217 O O . PRO A 1 279 ? 16.260 -13.639 1.441 1.00 93.19 279 PRO A O 1
ATOM 2220 N N . ASP A 1 280 ? 15.330 -12.926 3.370 1.00 91.12 280 ASP A N 1
ATOM 2221 C CA . ASP A 1 280 ? 16.434 -12.044 3.772 1.00 91.12 280 ASP A CA 1
ATOM 2222 C C . ASP A 1 280 ? 17.785 -12.788 3.853 1.00 91.12 280 ASP A C 1
ATOM 2224 O O . ASP A 1 280 ? 18.835 -12.187 3.653 1.00 91.12 280 ASP A O 1
ATOM 2228 N N . ASP A 1 281 ? 17.791 -14.103 4.108 1.00 94.00 281 ASP A N 1
ATOM 2229 C CA . ASP A 1 281 ? 19.008 -14.927 4.156 1.00 94.00 281 ASP A CA 1
ATOM 2230 C C . ASP A 1 281 ? 19.593 -15.256 2.766 1.00 94.00 281 ASP A C 1
ATOM 2232 O O . ASP A 1 281 ? 20.714 -15.762 2.663 1.00 94.00 281 ASP A O 1
ATOM 2236 N N . GLN A 1 282 ? 18.874 -14.925 1.689 1.00 92.94 282 GLN A N 1
ATOM 2237 C CA . GLN A 1 282 ? 19.297 -15.129 0.301 1.00 92.94 282 GLN A CA 1
ATOM 2238 C C . GLN A 1 282 ? 19.898 -13.868 -0.341 1.00 92.94 282 GLN A C 1
ATOM 2240 O O . GLN A 1 282 ? 20.298 -13.911 -1.507 1.00 92.94 282 GLN A O 1
ATOM 2245 N N . HIS A 1 283 ? 20.002 -12.748 0.386 1.00 92.00 283 HIS A N 1
ATOM 2246 C CA . HIS A 1 283 ? 20.672 -11.537 -0.094 1.00 92.00 283 HIS A CA 1
ATOM 2247 C C . HIS A 1 283 ? 21.306 -10.719 1.041 1.00 92.00 283 HIS A C 1
ATOM 2249 O O . HIS A 1 283 ? 20.855 -10.730 2.173 1.00 92.00 283 HIS A O 1
ATOM 2255 N N . SER A 1 284 ? 22.335 -9.923 0.742 1.00 90.94 284 SER A N 1
ATOM 2256 C CA . SER A 1 284 ? 23.053 -9.135 1.762 1.00 90.94 284 SER A CA 1
ATOM 2257 C C . SER A 1 284 ? 22.531 -7.707 1.960 1.00 90.94 284 SER A C 1
ATOM 2259 O O . SER A 1 284 ? 23.107 -6.946 2.735 1.00 90.94 284 SER A O 1
ATOM 2261 N N . MET A 1 285 ? 21.512 -7.292 1.205 1.00 92.12 285 MET A N 1
ATOM 2262 C CA . MET A 1 285 ? 20.992 -5.925 1.259 1.00 92.12 285 MET A CA 1
ATOM 2263 C C . MET A 1 285 ? 20.028 -5.745 2.443 1.00 92.12 285 MET A C 1
ATOM 2265 O O . MET A 1 285 ? 19.204 -6.629 2.669 1.00 92.12 285 MET A O 1
ATOM 2269 N N . PRO A 1 286 ? 20.064 -4.605 3.160 1.00 93.00 286 PRO A N 1
ATOM 2270 C CA . PRO A 1 286 ? 19.132 -4.302 4.247 1.00 93.00 286 PRO A CA 1
ATOM 2271 C C . PRO A 1 286 ? 17.791 -3.794 3.688 1.00 93.00 286 PRO A C 1
ATOM 2273 O O . PRO A 1 286 ? 17.398 -2.651 3.905 1.00 93.00 286 PRO A O 1
ATOM 2276 N N . CYS A 1 287 ? 17.123 -4.623 2.892 1.00 94.81 287 CYS A N 1
ATOM 2277 C CA . CYS A 1 287 ? 15.818 -4.350 2.290 1.00 94.81 287 CYS A CA 1
ATOM 2278 C C . CYS A 1 287 ? 14.951 -5.597 2.330 1.00 94.81 287 CYS A C 1
ATOM 2280 O O . CYS A 1 287 ? 15.458 -6.701 2.504 1.00 94.81 287 CYS A O 1
ATOM 2282 N N . LYS A 1 288 ? 13.659 -5.431 2.061 1.00 96.88 288 LYS A N 1
ATOM 2283 C CA . LYS A 1 288 ? 12.840 -6.554 1.609 1.00 96.88 288 LYS A CA 1
ATOM 2284 C C . LYS A 1 288 ? 12.938 -6.668 0.101 1.00 96.88 288 LYS A C 1
ATOM 2286 O O . LYS A 1 288 ? 12.935 -5.657 -0.598 1.00 96.88 288 LYS A O 1
ATOM 2291 N N . ARG A 1 289 ? 13.020 -7.895 -0.397 1.00 97.56 289 ARG A N 1
ATOM 2292 C CA . ARG A 1 289 ? 13.204 -8.166 -1.819 1.00 97.56 289 ARG A CA 1
ATOM 2293 C C . ARG A 1 289 ? 12.090 -9.049 -2.347 1.00 97.56 289 ARG A C 1
ATOM 2295 O O . ARG A 1 289 ? 11.720 -10.046 -1.731 1.00 97.56 289 ARG A O 1
ATOM 2302 N N . MET A 1 290 ? 11.599 -8.707 -3.528 1.00 97.19 290 MET A N 1
ATOM 2303 C CA . MET A 1 290 ? 10.668 -9.539 -4.280 1.00 97.19 290 MET A CA 1
ATOM 2304 C C . MET A 1 290 ? 11.077 -9.610 -5.747 1.00 97.19 290 MET A C 1
ATOM 2306 O O . MET A 1 290 ? 11.687 -8.691 -6.286 1.00 97.19 290 MET A O 1
ATOM 2310 N N . GLU A 1 291 ? 10.746 -10.717 -6.392 1.00 97.94 291 GLU A N 1
ATOM 2311 C CA . GLU A 1 291 ? 10.855 -10.889 -7.833 1.00 97.94 291 GLU A CA 1
ATOM 2312 C C . GLU A 1 291 ? 9.449 -10.839 -8.426 1.00 97.94 291 GLU A C 1
ATOM 2314 O O . GLU A 1 291 ? 8.553 -11.566 -7.989 1.00 97.94 291 GLU A O 1
ATOM 2319 N N . VAL A 1 292 ? 9.252 -9.957 -9.399 1.00 97.75 292 VAL A N 1
ATOM 2320 C CA . VAL A 1 292 ? 7.974 -9.727 -10.065 1.00 97.75 292 VAL A CA 1
ATOM 2321 C C . VAL A 1 292 ? 8.099 -10.219 -11.497 1.00 97.75 292 VAL A C 1
ATOM 2323 O O . VAL A 1 292 ? 8.910 -9.710 -12.269 1.00 97.75 292 VAL A O 1
ATOM 2326 N N . SER A 1 293 ? 7.308 -11.231 -11.840 1.00 96.50 293 SER A N 1
ATOM 2327 C CA . SER A 1 293 ? 7.143 -11.700 -13.219 1.00 96.50 293 SER A CA 1
ATOM 2328 C C . SER A 1 293 ? 5.851 -11.126 -13.783 1.00 96.50 293 SER A C 1
ATOM 2330 O O . SER A 1 293 ? 4.858 -11.065 -13.064 1.00 96.50 293 SER A O 1
ATOM 2332 N N . TYR A 1 294 ? 5.838 -10.711 -15.042 1.00 91.69 294 TYR A N 1
ATOM 2333 C CA . TYR A 1 294 ? 4.682 -10.088 -15.681 1.00 91.69 294 TYR A CA 1
ATOM 2334 C C . TYR A 1 294 ? 4.630 -10.473 -17.157 1.00 91.69 294 TYR A C 1
ATOM 2336 O O . TYR A 1 294 ? 5.665 -10.690 -17.776 1.00 91.69 294 TYR A O 1
ATOM 2344 N N . ARG A 1 295 ? 3.439 -10.596 -17.752 1.00 86.81 295 ARG A N 1
ATOM 2345 C CA . ARG A 1 295 ? 3.350 -10.891 -19.193 1.00 86.81 295 ARG A CA 1
ATOM 2346 C C . ARG A 1 295 ? 3.978 -9.753 -20.000 1.00 86.81 295 ARG A C 1
ATOM 2348 O O . ARG A 1 295 ? 3.426 -8.659 -19.998 1.00 86.81 295 ARG A O 1
ATOM 2355 N N . SER A 1 296 ? 5.066 -10.017 -20.724 1.00 66.38 296 SER A N 1
ATOM 2356 C CA . SER A 1 296 ? 5.537 -9.082 -21.751 1.00 66.38 296 SER A CA 1
ATOM 2357 C C . SER A 1 296 ? 4.410 -8.908 -22.771 1.00 66.38 296 SER A C 1
ATOM 2359 O O . SER A 1 296 ? 3.874 -9.902 -23.276 1.00 66.38 296 SER A O 1
ATOM 2361 N N . GLY A 1 297 ? 3.979 -7.667 -23.004 1.00 58.44 297 GLY A N 1
ATOM 2362 C CA . GLY A 1 297 ? 2.971 -7.375 -24.013 1.00 58.44 297 GLY A CA 1
ATOM 2363 C C . GLY A 1 297 ? 3.431 -7.964 -25.341 1.00 58.44 297 GLY A C 1
ATOM 2364 O O . GLY A 1 297 ? 4.500 -7.616 -25.837 1.00 58.44 297 GLY A O 1
ATOM 2365 N N . ALA A 1 298 ? 2.653 -8.890 -25.904 1.00 39.88 298 ALA A N 1
ATOM 2366 C CA . ALA A 1 298 ? 2.893 -9.358 -27.256 1.00 39.88 298 ALA A CA 1
ATOM 2367 C C . ALA A 1 298 ? 2.729 -8.148 -28.180 1.00 39.88 298 ALA A C 1
ATOM 2369 O O . ALA A 1 298 ? 1.607 -7.743 -28.480 1.00 39.88 298 ALA A O 1
ATOM 2370 N N . ASN A 1 299 ? 3.844 -7.546 -28.592 1.00 35.53 299 ASN A N 1
ATOM 2371 C CA . ASN A 1 299 ? 3.847 -6.656 -29.740 1.00 35.53 299 ASN A CA 1
ATOM 2372 C C . ASN A 1 299 ? 3.301 -7.473 -30.917 1.00 35.53 299 ASN A C 1
ATOM 2374 O O . ASN A 1 299 ? 3.922 -8.456 -31.331 1.00 35.53 299 ASN A O 1
ATOM 2378 N N . GLY A 1 300 ? 2.088 -7.119 -31.347 1.00 31.56 300 GLY A N 1
ATOM 2379 C CA . GLY A 1 300 ? 1.454 -7.653 -32.550 1.00 31.56 300 GLY A CA 1
ATOM 2380 C C . GLY A 1 300 ? 2.229 -7.318 -33.815 1.00 31.56 300 GLY A C 1
ATOM 2381 O O . GLY A 1 300 ? 3.010 -6.339 -33.805 1.00 31.56 300 GLY A O 1
#

Sequence (300 aa):
MVAGVMEKGVNISYTPRGIMPRDPDVADEDFPHAYFEEGHVQHHPEPAPVAVGTDPPRPTEGSVVFQEGHHLSARYSTNSGQRESSSALFSDSGFHWPSVEKPLLCYLGQLEEIKMYGMVNQAVRGLVLEQFGKEAWTKIHEKAESPENFDAFKQYDDTVTYGLVGAATEVLELPAEKILYAFGEYWVLKVAAQSYADLMDKTGTDFLAFVKGLDHMHSRIKGTFPNYTPPSFRVEVLAEDRFQLDYYSDREGLLPFVEGLMHGLAIHFEQEIQIRQIPDDQHSMPCKRMEVSYRSGANG

Foldseek 3Di:
DDDDDPDDAPFPPDDDPPQAAFDPVDDQDPFAADDQDPPDPPPDDPDDDDDDDDDDDDDDDDDDDDDDDDDDDDDDDDDDDDPPDPQPPQPDQPDDDPRPPDPVVVVVVPDDQDWDFQSLVSLLLNSCCGRPNDVLLVQLCVQLVHDSGHDRQDIDGVSSVVSSLRSSCVSVVHRSLVSLLQSLLSCLQRNCVRRPVVLQVVQAPALVSNLCSVVVSVVSVCVVHPPDFDKDWDWDAPDLFKIKIWIGGPDPPNVSNVNSNSVNSCVVRVKDKGKGWDDPVNDDDPTTMIMIGIDNPPPD